Protein AF-A0A9W7AYM2-F1 (afdb_monomer_lite)

Sequence (298 aa):
MVDFLPFQSSIISDLLGSLLEQDPELCPGINCCMVCGAPSKQTCPACNSVHYCSDKCMEADLNNLSDDEEEAQGHTPAVCKLLSSCSSPDKDSCRSELESYPSTLSNLLLSHPSFEPILFSSSSSSSRKAFQVHVVGAEKGSELWTEEGSFGACGWREAYAEALDEVCEVAGIKSFELVFVGLNLEEKGVERLSNKVSACCINSKYEDLKPSNFVKTTPDLLTLFNAGFTCPDYDWAGTLQSVLSNAIGTIPFFATSNSELENLNDVEWLDSNGFCSFDLDGDRAGGDGVGETRTRTS

pLDDT: mean 77.1, std 18.39, range [25.55, 97.5]

Secondary structure (DSSP, 8-state):
--PPPPP---TTHHHHHHHHTT-TT-EETBEE-TTT-PBPSEE-TTTS-SEESSHHHHHHHHH---S-TT---SS-HHHHHHHHHHSS--HHHHHHHHHHHHHHHHHHHHH-GGGHHHHHHHHS-TT--PEEEEEES--BTTTB--TTSS--S--HHHHHHHHHHHHHHHHT---EEEEEEETT---EEEEE-SSSEEEEEEES-STT--TTSS--S--SEEEEES-SSS-TTS-HHHHHHHHHHT-SSPPPEEEE-SSHHHHHHHHHHHHHTTS----GGGGGTT------------

Structure (mmCIF, N/CA/C/O backbone):
data_AF-A0A9W7AYM2-F1
#
_entry.id   AF-A0A9W7AYM2-F1
#
loop_
_atom_site.group_PDB
_atom_site.id
_atom_site.type_symbol
_atom_site.label_atom_id
_atom_site.label_alt_id
_atom_site.label_comp_id
_atom_site.label_asym_id
_atom_site.label_entity_id
_atom_site.label_seq_id
_atom_site.pdbx_PDB_ins_code
_atom_site.Cartn_x
_atom_site.Cartn_y
_atom_site.Cartn_z
_atom_site.occupancy
_atom_site.B_iso_or_equiv
_atom_site.auth_seq_id
_atom_site.auth_comp_id
_atom_site.auth_asym_id
_atom_site.auth_atom_id
_atom_site.pdbx_PDB_model_num
ATOM 1 N N . MET A 1 1 ? 1.195 24.786 -12.324 1.00 26.89 1 MET A N 1
ATOM 2 C CA . MET A 1 1 ? 0.740 24.286 -13.633 1.00 26.89 1 MET A CA 1
ATOM 3 C C . MET A 1 1 ? 1.610 23.087 -13.904 1.00 26.89 1 MET A C 1
ATOM 5 O O . MET A 1 1 ? 2.811 23.271 -14.034 1.00 26.89 1 MET A O 1
ATOM 9 N N . VAL A 1 2 ? 1.044 21.893 -13.762 1.00 25.55 2 VAL A N 1
ATOM 10 C CA . VAL A 1 2 ? 1.710 20.645 -14.135 1.00 25.55 2 VAL A CA 1
ATOM 11 C C . VAL A 1 2 ? 1.292 20.426 -15.578 1.00 25.55 2 VAL A C 1
ATOM 13 O O . VAL A 1 2 ? 0.094 20.334 -15.844 1.00 25.55 2 VAL A O 1
ATOM 16 N N . ASP A 1 3 ? 2.246 20.489 -16.498 1.00 28.91 3 ASP A N 1
ATOM 17 C CA . ASP A 1 3 ? 1.981 20.213 -17.904 1.00 28.91 3 ASP A CA 1
ATOM 18 C C . ASP A 1 3 ? 1.695 18.710 -18.035 1.00 28.91 3 ASP A C 1
ATOM 20 O O . ASP A 1 3 ? 2.461 17.885 -17.531 1.00 28.91 3 ASP A O 1
ATOM 24 N N . PHE A 1 4 ? 0.556 18.358 -18.635 1.00 32.44 4 PHE A N 1
ATOM 25 C CA . PHE A 1 4 ? 0.196 16.967 -18.902 1.00 32.44 4 PHE A CA 1
ATOM 26 C C . PHE A 1 4 ? 1.220 16.366 -19.870 1.00 32.44 4 PHE A C 1
ATOM 28 O O . PHE A 1 4 ? 1.481 16.938 -20.929 1.00 32.44 4 PHE A O 1
ATOM 35 N N . LEU A 1 5 ? 1.818 15.232 -19.499 1.00 34.62 5 LEU A N 1
ATOM 36 C CA . LEU A 1 5 ? 2.691 14.480 -20.395 1.00 34.62 5 LEU A CA 1
ATOM 37 C C . LEU A 1 5 ? 1.830 13.715 -21.420 1.00 34.62 5 LEU A C 1
ATOM 39 O O . LEU A 1 5 ? 0.781 13.189 -21.043 1.00 34.62 5 LEU A O 1
ATOM 43 N N . PRO A 1 6 ? 2.244 13.649 -22.698 1.00 37.25 6 PRO A N 1
ATOM 44 C CA . PRO A 1 6 ? 1.522 12.905 -23.727 1.00 37.25 6 PRO A CA 1
ATOM 45 C C . PRO A 1 6 ? 1.513 11.398 -23.448 1.00 37.25 6 PRO A C 1
ATOM 47 O O . PRO A 1 6 ? 2.417 10.863 -22.800 1.00 37.25 6 PRO A O 1
ATOM 50 N N . PHE A 1 7 ? 0.496 10.710 -23.973 1.00 36.06 7 PHE A N 1
ATOM 51 C CA . PHE A 1 7 ? 0.370 9.257 -23.887 1.00 36.06 7 PHE A CA 1
ATOM 52 C C . PHE A 1 7 ? 1.555 8.597 -24.607 1.00 36.06 7 PHE A C 1
ATOM 54 O O . PHE A 1 7 ? 1.793 8.845 -25.790 1.00 36.06 7 PHE A O 1
ATOM 61 N N . GLN A 1 8 ? 2.321 7.771 -23.892 1.00 43.59 8 GLN A N 1
ATOM 62 C CA . GLN A 1 8 ? 3.473 7.080 -24.465 1.00 43.59 8 GLN A CA 1
ATOM 63 C C . GLN A 1 8 ? 3.081 5.676 -24.917 1.00 43.59 8 GLN A C 1
ATOM 65 O O . GLN A 1 8 ? 2.784 4.811 -24.096 1.00 43.59 8 GLN A O 1
ATOM 70 N N . SER A 1 9 ? 3.151 5.423 -26.223 1.00 42.03 9 SER A N 1
ATOM 71 C CA . SER A 1 9 ? 3.190 4.060 -26.750 1.00 42.03 9 SER A CA 1
ATOM 72 C C . SER A 1 9 ? 4.637 3.703 -27.090 1.00 42.03 9 SER A C 1
ATOM 74 O O . SER A 1 9 ? 5.351 4.449 -27.765 1.00 42.03 9 SER A O 1
ATOM 76 N N . SER A 1 10 ? 5.115 2.557 -26.599 1.00 47.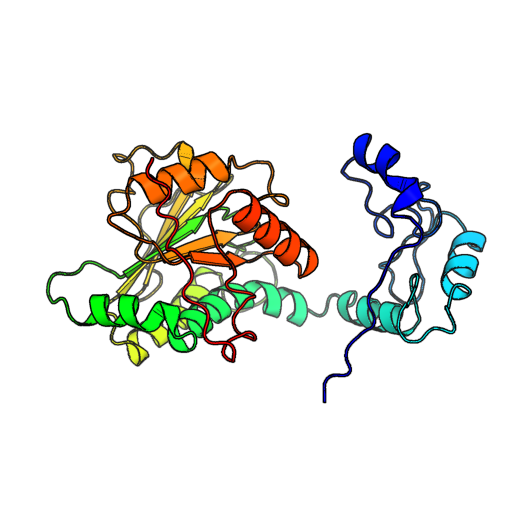16 10 SER A N 1
ATOM 77 C CA . SER A 1 10 ? 6.348 1.993 -27.142 1.00 47.16 10 SER A CA 1
ATOM 78 C C . SER A 1 10 ? 6.030 1.403 -28.518 1.00 47.16 10 SER A C 1
ATOM 80 O O . SER A 1 10 ? 5.016 0.726 -28.688 1.00 47.16 10 SER A O 1
ATOM 82 N N . ILE A 1 11 ? 6.924 1.601 -29.493 1.00 46.69 11 ILE A N 1
ATOM 83 C CA . ILE A 1 11 ? 6.849 1.027 -30.858 1.00 46.69 11 ILE A CA 1
ATOM 84 C C . ILE A 1 11 ? 6.656 -0.506 -30.831 1.00 46.69 11 ILE A C 1
ATOM 86 O O . ILE A 1 11 ? 6.324 -1.134 -31.834 1.00 46.69 11 ILE A O 1
ATOM 90 N N . ILE A 1 12 ? 6.885 -1.133 -29.678 1.00 47.72 12 ILE A N 1
ATOM 91 C CA . ILE A 1 12 ? 7.041 -2.567 -29.527 1.00 47.72 12 ILE A CA 1
ATOM 92 C C . ILE A 1 12 ? 5.792 -3.281 -28.989 1.00 47.72 12 ILE A C 1
ATOM 94 O O . ILE A 1 12 ? 5.840 -4.497 -28.823 1.00 47.72 12 ILE A O 1
ATOM 98 N N . SER A 1 13 ? 4.666 -2.591 -28.767 1.00 49.53 13 SER A N 1
ATOM 99 C CA . SER A 1 13 ? 3.426 -3.249 -28.308 1.00 49.53 13 SER A CA 1
ATOM 100 C C . SER A 1 13 ? 2.980 -4.384 -29.252 1.00 49.53 13 SER A C 1
ATOM 102 O O . SER A 1 13 ? 2.664 -5.480 -28.791 1.00 49.53 13 SER A O 1
ATOM 104 N N . ASP A 1 14 ? 3.109 -4.194 -30.570 1.00 49.03 14 ASP A N 1
ATOM 105 C CA . ASP A 1 14 ? 2.711 -5.205 -31.562 1.00 49.03 14 ASP A CA 1
ATOM 106 C C . ASP A 1 14 ? 3.776 -6.290 -31.819 1.00 49.03 14 ASP A C 1
ATOM 108 O O . ASP A 1 14 ? 3.450 -7.400 -32.243 1.00 49.03 14 ASP A O 1
ATOM 112 N N . LEU A 1 15 ? 5.063 -5.997 -31.584 1.00 50.28 15 LEU A N 1
ATOM 113 C CA . LEU A 1 15 ? 6.164 -6.915 -31.917 1.00 50.28 15 LEU A CA 1
ATOM 114 C C . LEU A 1 15 ? 6.516 -7.877 -30.772 1.00 50.28 15 LEU A C 1
ATOM 116 O O . LEU A 1 15 ? 7.063 -8.954 -31.020 1.00 50.28 15 LEU A O 1
ATOM 120 N N . LEU A 1 16 ? 6.232 -7.491 -29.526 1.00 56.56 16 LEU A N 1
ATOM 121 C CA . LEU A 1 16 ? 6.684 -8.211 -28.336 1.00 56.56 16 LEU A CA 1
ATOM 122 C C . LEU A 1 16 ? 5.660 -9.116 -27.685 1.00 56.56 16 LEU A C 1
ATOM 124 O O . LEU A 1 16 ? 6.084 -9.922 -26.865 1.00 56.56 16 LEU A O 1
ATOM 128 N N . GLY A 1 17 ? 4.376 -9.048 -28.048 1.00 58.69 17 GLY A N 1
ATOM 129 C CA . GLY A 1 17 ? 3.355 -9.907 -27.434 1.00 58.69 17 GLY A CA 1
ATOM 130 C C . GLY A 1 17 ? 3.798 -11.376 -27.377 1.00 58.69 17 GLY A C 1
ATOM 131 O O . GLY A 1 17 ? 3.830 -11.980 -26.314 1.00 58.69 17 GLY A O 1
ATOM 132 N N . SER A 1 18 ? 4.323 -11.899 -28.490 1.00 57.22 18 SER A N 1
ATOM 133 C CA . SER A 1 18 ? 4.815 -13.286 -28.574 1.00 57.22 18 SER A CA 1
ATOM 134 C C . SER A 1 18 ? 6.157 -13.579 -27.875 1.00 57.22 18 SER A C 1
ATOM 136 O O . SER A 1 18 ? 6.477 -14.745 -27.645 1.00 57.22 18 SER A O 1
ATOM 138 N N . LEU A 1 19 ? 6.966 -12.557 -27.580 1.00 55.78 19 LEU A N 1
ATOM 139 C CA . LEU A 1 19 ? 8.275 -12.675 -26.917 1.00 55.78 19 LEU A CA 1
ATOM 140 C C . LEU A 1 19 ? 8.138 -12.532 -25.393 1.00 55.78 19 LEU A C 1
ATOM 142 O O . LEU A 1 19 ? 8.749 -13.309 -24.668 1.00 55.78 19 LEU A O 1
ATOM 146 N N . LEU A 1 20 ? 7.279 -11.620 -24.926 1.00 56.03 20 LEU A N 1
ATOM 147 C CA . LEU A 1 20 ? 6.875 -11.484 -23.520 1.00 56.03 20 LEU A CA 1
ATOM 148 C C . LEU A 1 20 ? 6.146 -12.736 -23.020 1.00 56.03 20 LEU A C 1
ATOM 150 O O . LEU A 1 20 ? 6.352 -13.167 -21.893 1.00 56.03 20 LEU A O 1
ATOM 154 N N . GLU A 1 21 ? 5.345 -13.367 -23.885 1.00 59.69 21 GLU A N 1
ATOM 155 C CA . GLU A 1 21 ? 4.721 -14.666 -23.602 1.00 59.69 21 GLU A CA 1
ATOM 156 C C . GLU A 1 21 ? 5.743 -15.799 -23.388 1.00 59.69 21 GLU A C 1
ATOM 158 O O . GLU A 1 21 ? 5.440 -16.778 -22.707 1.00 59.69 21 GLU A O 1
ATOM 163 N N . GLN A 1 22 ? 6.939 -15.702 -23.982 1.00 64.81 22 GLN A N 1
ATOM 164 C CA . GLN A 1 22 ? 7.985 -16.730 -23.880 1.00 64.81 22 GLN A CA 1
ATOM 165 C C . GLN A 1 22 ? 8.965 -16.476 -22.734 1.00 64.81 22 GLN A C 1
ATOM 167 O O . GLN A 1 22 ? 9.513 -17.437 -22.195 1.00 64.81 22 GLN A O 1
ATOM 172 N N . ASP A 1 23 ? 9.188 -15.213 -22.378 1.00 64.75 23 ASP A N 1
ATOM 173 C CA . ASP A 1 23 ? 10.071 -14.807 -21.290 1.00 64.75 23 ASP A CA 1
ATOM 174 C C . ASP A 1 23 ? 9.499 -13.554 -20.592 1.00 64.75 23 ASP A C 1
ATOM 176 O O . ASP A 1 23 ? 9.743 -12.424 -21.033 1.00 64.75 23 ASP A O 1
ATOM 180 N N . PRO A 1 24 ? 8.707 -13.754 -19.520 1.00 56.62 24 PRO A N 1
ATOM 181 C CA . PRO A 1 24 ? 8.032 -12.678 -18.796 1.00 56.62 24 PRO A CA 1
ATOM 182 C C . PRO A 1 24 ? 8.980 -11.676 -18.124 1.00 56.62 24 PRO A C 1
ATOM 184 O O . PRO A 1 24 ? 8.538 -10.594 -17.749 1.00 56.62 24 PRO A O 1
ATOM 187 N N . GLU A 1 25 ? 10.266 -12.010 -17.961 1.00 53.72 25 GLU A N 1
ATOM 188 C CA . GLU A 1 25 ? 11.262 -11.109 -17.364 1.00 53.72 25 GLU A CA 1
ATOM 189 C C . GLU A 1 25 ? 11.825 -10.086 -18.375 1.00 53.72 25 GLU A C 1
ATOM 191 O O . GLU A 1 25 ? 12.549 -9.159 -17.995 1.00 53.72 25 GLU A O 1
ATOM 196 N N . LEU A 1 26 ? 11.510 -10.216 -19.672 1.00 55.28 26 LEU A N 1
ATOM 197 C CA . LEU A 1 26 ? 11.979 -9.291 -20.706 1.00 55.28 26 LEU A CA 1
ATOM 198 C C . LEU A 1 26 ? 11.131 -8.019 -20.746 1.00 55.28 26 LEU A C 1
ATOM 200 O O . LEU A 1 26 ? 10.170 -7.934 -21.494 1.00 55.28 26 LEU A O 1
ATOM 204 N N . CYS A 1 27 ? 11.536 -6.960 -20.056 1.00 58.62 27 CYS A N 1
ATOM 205 C CA . CYS A 1 27 ? 10.882 -5.658 -20.207 1.00 58.62 27 CYS A CA 1
ATOM 206 C C . CYS A 1 27 ? 11.581 -4.808 -21.287 1.00 58.62 27 CYS A C 1
ATOM 208 O O . CYS A 1 27 ? 12.791 -4.583 -21.229 1.00 58.62 27 CYS A O 1
ATOM 210 N N . PRO A 1 28 ? 10.873 -4.284 -22.298 1.00 59.56 28 PRO A N 1
ATOM 211 C CA . PRO A 1 28 ? 11.460 -3.353 -23.261 1.00 59.56 28 PRO A CA 1
ATOM 212 C C . PRO A 1 28 ? 12.080 -2.150 -22.578 1.00 59.56 28 PRO A C 1
ATOM 214 O O . PRO A 1 28 ? 11.466 -1.535 -21.714 1.00 59.56 28 PRO A O 1
ATOM 217 N N . GLY A 1 29 ? 13.313 -1.826 -22.959 1.00 62.53 29 GLY A N 1
ATOM 218 C CA . GLY A 1 29 ? 14.049 -0.726 -22.347 1.00 62.53 29 GLY A CA 1
ATOM 219 C C . GLY A 1 29 ? 14.743 -1.083 -21.032 1.00 62.53 29 GLY A C 1
ATOM 220 O O . GLY A 1 29 ? 15.667 -0.359 -20.674 1.00 62.53 29 GLY A O 1
ATOM 221 N N . ILE A 1 30 ? 14.418 -2.212 -20.384 1.00 64.81 30 ILE A N 1
ATOM 222 C CA . ILE A 1 30 ? 15.070 -2.709 -19.160 1.00 64.81 30 ILE A CA 1
ATOM 223 C C . ILE A 1 30 ? 15.691 -4.082 -19.460 1.00 64.81 30 ILE A C 1
ATOM 225 O O . ILE A 1 30 ? 14.999 -5.057 -19.714 1.00 64.81 30 ILE A O 1
ATOM 229 N N . ASN A 1 31 ? 17.025 -4.175 -19.484 1.00 74.25 31 ASN A N 1
ATOM 230 C CA . ASN A 1 31 ? 17.801 -5.364 -19.901 1.00 74.25 31 ASN A CA 1
ATOM 231 C C . ASN A 1 31 ? 17.686 -5.775 -21.387 1.00 74.25 31 ASN A C 1
ATOM 233 O O . ASN A 1 31 ? 18.592 -6.441 -21.904 1.00 74.25 31 ASN A O 1
ATOM 237 N N . CYS A 1 32 ? 16.674 -5.300 -22.115 1.00 85.75 32 CYS A N 1
ATOM 238 C CA . CYS A 1 32 ? 16.480 -5.536 -23.548 1.00 85.75 32 CYS A CA 1
ATOM 239 C C . CYS A 1 32 ? 16.430 -4.243 -24.359 1.00 85.75 32 CYS A C 1
ATOM 241 O O . CYS A 1 32 ? 16.139 -3.165 -23.846 1.00 85.75 32 CYS A O 1
ATOM 243 N N . CYS A 1 33 ? 16.745 -4.339 -25.651 1.00 89.69 33 CYS A N 1
ATOM 244 C CA . CYS A 1 33 ? 16.804 -3.173 -26.521 1.00 89.69 33 CYS A CA 1
ATOM 245 C C . CYS A 1 33 ? 15.433 -2.497 -26.669 1.00 89.69 33 CYS A C 1
ATOM 247 O O . CYS A 1 33 ? 14.508 -3.118 -27.186 1.00 89.69 33 CYS A O 1
ATOM 249 N N . MET A 1 34 ? 15.356 -1.201 -26.350 1.00 85.88 34 MET A N 1
ATOM 250 C CA . MET A 1 34 ? 14.143 -0.370 -26.464 1.00 85.88 34 MET A CA 1
ATOM 251 C C . MET A 1 34 ? 13.561 -0.263 -27.887 1.00 85.88 34 MET A C 1
ATOM 253 O O . MET A 1 34 ? 12.420 0.136 -28.067 1.00 85.88 34 MET A O 1
ATOM 257 N N . VAL A 1 35 ? 14.328 -0.625 -28.919 1.00 89.19 35 VAL A N 1
ATOM 258 C CA . VAL A 1 35 ? 13.885 -0.516 -30.322 1.00 89.19 35 VAL A CA 1
ATOM 259 C C . VAL A 1 35 ? 13.493 -1.858 -30.924 1.00 89.19 35 VAL A C 1
ATOM 261 O O . VAL A 1 35 ? 12.588 -1.923 -31.748 1.00 89.19 35 VAL A O 1
ATOM 264 N N . CYS A 1 36 ? 14.185 -2.940 -30.563 1.00 87.19 36 CYS A N 1
ATOM 265 C CA . CYS A 1 36 ? 14.027 -4.227 -31.249 1.00 87.19 36 CYS A CA 1
ATOM 266 C C . CYS A 1 36 ? 13.863 -5.434 -30.320 1.00 87.19 36 CYS A C 1
ATOM 268 O O . CYS A 1 36 ? 13.794 -6.556 -30.813 1.00 87.19 36 CYS A O 1
ATOM 270 N N . GLY A 1 37 ? 13.874 -5.238 -28.998 1.00 84.56 37 GLY A N 1
ATOM 271 C CA . GLY A 1 37 ? 13.746 -6.310 -28.006 1.00 84.56 37 GLY A CA 1
ATOM 272 C C . GLY A 1 37 ? 14.953 -7.251 -27.886 1.00 84.56 37 GLY A C 1
ATOM 273 O O . GLY A 1 37 ? 14.972 -8.100 -27.005 1.00 84.56 37 GLY A O 1
ATOM 274 N N . ALA A 1 38 ? 15.988 -7.117 -28.725 1.00 88.25 38 ALA A N 1
ATOM 275 C CA . ALA A 1 38 ? 17.176 -7.972 -28.652 1.00 88.25 38 ALA A CA 1
ATOM 276 C C . ALA A 1 38 ? 17.987 -7.745 -27.354 1.00 88.25 38 ALA A C 1
ATOM 278 O O . ALA A 1 38 ? 17.948 -6.636 -26.807 1.00 88.25 38 ALA A O 1
ATOM 279 N N . PRO A 1 39 ? 18.802 -8.727 -26.907 1.00 89.19 39 PRO A N 1
ATOM 280 C CA . PRO A 1 39 ? 19.650 -8.580 -25.725 1.00 89.19 39 PRO A CA 1
ATOM 281 C C . PRO A 1 39 ? 20.516 -7.320 -25.780 1.00 89.19 39 PRO A C 1
ATOM 283 O O . PRO A 1 39 ? 21.184 -7.042 -26.787 1.00 89.19 39 PRO A O 1
ATOM 286 N N . SER A 1 40 ? 20.492 -6.548 -24.696 1.00 91.88 40 SER A N 1
ATOM 287 C CA . SER A 1 40 ? 21.215 -5.283 -24.633 1.00 91.88 40 SER A CA 1
ATOM 288 C C . SER A 1 40 ? 22.728 -5.477 -24.502 1.00 91.88 40 SER A C 1
ATOM 290 O O . SER A 1 40 ? 23.219 -6.479 -23.987 1.00 91.88 40 SER A O 1
ATOM 292 N N . LYS A 1 41 ? 23.487 -4.513 -25.026 1.00 95.50 41 LYS A N 1
ATOM 293 C CA . LYS A 1 41 ? 24.957 -4.451 -24.937 1.00 95.50 41 LYS A CA 1
ATOM 294 C C . LYS A 1 41 ? 25.450 -3.144 -24.330 1.00 95.50 41 LYS A C 1
ATOM 296 O O . LYS A 1 41 ? 26.615 -3.053 -23.957 1.00 95.50 41 LYS A O 1
ATOM 301 N N . GLN A 1 42 ? 24.582 -2.139 -24.278 1.00 95.19 42 GLN A N 1
ATOM 302 C CA . GLN A 1 42 ? 24.886 -0.808 -23.782 1.00 95.19 42 GLN A CA 1
ATOM 303 C C . GLN A 1 42 ? 23.627 -0.138 -23.242 1.00 95.19 42 GLN A C 1
ATOM 305 O O . GLN A 1 42 ? 22.508 -0.542 -23.565 1.00 95.19 42 GLN A O 1
ATOM 310 N N . THR A 1 43 ? 23.828 0.905 -22.451 1.00 94.38 43 THR A N 1
ATOM 311 C CA . THR A 1 43 ? 22.777 1.759 -21.902 1.00 94.38 43 THR A CA 1
ATOM 312 C C . THR A 1 43 ? 22.881 3.164 -22.486 1.00 94.38 43 THR A C 1
ATOM 314 O O . THR A 1 43 ? 23.919 3.552 -23.031 1.00 94.38 43 THR A O 1
ATOM 317 N N . CYS A 1 44 ? 21.801 3.941 -22.397 1.00 92.81 44 CYS A N 1
ATOM 318 C CA . CYS A 1 44 ? 21.848 5.359 -22.721 1.00 92.81 44 CYS A CA 1
ATOM 319 C C . CYS A 1 44 ? 22.882 6.051 -21.816 1.00 92.81 44 CYS A C 1
ATOM 321 O O . CYS A 1 44 ? 22.734 5.986 -20.596 1.00 92.81 44 CYS A O 1
ATOM 323 N N . PRO A 1 45 ? 23.868 6.785 -22.359 1.00 92.25 45 PRO A N 1
ATOM 324 C CA . PRO A 1 45 ? 24.904 7.420 -21.543 1.00 92.25 45 PRO A CA 1
ATOM 325 C C . PRO A 1 45 ? 24.393 8.579 -20.672 1.00 92.25 45 PRO A C 1
ATOM 327 O O . PRO A 1 45 ? 25.113 9.031 -19.786 1.00 92.25 45 PRO A O 1
ATOM 330 N N . ALA A 1 46 ? 23.187 9.093 -20.936 1.00 89.56 46 ALA A N 1
ATOM 331 C CA . ALA A 1 46 ? 22.619 10.226 -20.210 1.00 89.56 46 ALA A CA 1
ATOM 332 C C . ALA A 1 46 ? 21.813 9.799 -18.971 1.00 89.56 46 ALA A C 1
ATOM 334 O O . ALA A 1 46 ? 22.024 10.359 -17.900 1.00 89.56 46 ALA A O 1
ATOM 335 N N . CYS A 1 47 ? 20.922 8.809 -19.097 1.00 87.75 47 CYS A N 1
ATOM 336 C CA . CYS A 1 47 ? 20.106 8.323 -17.977 1.00 87.75 47 CYS A CA 1
ATOM 337 C C . CYS A 1 47 ? 20.599 7.004 -17.375 1.00 87.75 47 CYS A C 1
ATOM 339 O O . CYS A 1 47 ? 20.197 6.657 -16.279 1.00 87.75 47 CYS A O 1
ATOM 341 N N . ASN A 1 48 ? 21.433 6.233 -18.082 1.00 88.38 48 ASN A N 1
ATOM 342 C CA . ASN A 1 48 ? 21.839 4.868 -17.719 1.00 88.38 48 ASN A CA 1
ATOM 343 C C . ASN A 1 48 ? 20.689 3.864 -17.487 1.00 88.38 48 ASN A C 1
ATOM 345 O O . ASN A 1 48 ? 20.969 2.717 -17.156 1.00 88.38 48 ASN A O 1
ATOM 349 N N . SER A 1 49 ? 19.431 4.258 -17.703 1.00 85.06 49 SER A N 1
ATOM 350 C CA . SER A 1 49 ? 18.245 3.433 -17.442 1.00 85.06 49 SER A CA 1
ATOM 351 C C . SER A 1 49 ? 17.720 2.700 -18.673 1.00 85.06 49 SER A C 1
ATOM 353 O O . SER A 1 49 ? 17.108 1.653 -18.529 1.00 85.06 49 SER A O 1
ATOM 355 N N . VAL A 1 50 ? 17.939 3.233 -19.882 1.00 89.81 50 VAL A N 1
ATOM 356 C CA . VAL A 1 50 ? 17.406 2.637 -21.121 1.00 89.81 50 VAL A CA 1
ATOM 357 C C . VAL A 1 50 ? 18.469 1.822 -21.840 1.00 89.81 50 VAL A C 1
ATOM 359 O O . VAL A 1 50 ? 19.581 2.300 -22.067 1.00 89.81 50 VAL A O 1
ATOM 362 N N . HIS A 1 51 ? 18.115 0.600 -22.222 1.00 92.81 51 HIS A N 1
ATOM 363 C CA . HIS A 1 51 ? 19.022 -0.390 -22.789 1.00 92.81 51 HIS A CA 1
ATOM 364 C C . HIS A 1 51 ? 18.925 -0.506 -24.321 1.00 92.81 51 HIS A C 1
ATOM 366 O O . HIS A 1 51 ? 17.846 -0.452 -24.912 1.00 92.81 51 HIS A O 1
ATOM 372 N N . TYR A 1 52 ? 20.066 -0.745 -24.983 1.00 94.50 52 TYR A N 1
ATOM 373 C CA . TYR A 1 52 ? 20.167 -0.915 -26.438 1.00 94.50 52 TYR A CA 1
ATOM 374 C C . TYR A 1 52 ? 21.101 -2.064 -26.823 1.00 94.50 52 TYR A C 1
ATOM 376 O O . TYR A 1 52 ? 22.110 -2.322 -26.166 1.00 94.50 52 TYR A O 1
ATOM 384 N N . CYS A 1 53 ? 20.810 -2.744 -27.936 1.00 95.94 53 CYS A N 1
ATOM 385 C CA . CYS A 1 53 ? 21.688 -3.789 -28.476 1.00 95.94 53 CYS A CA 1
ATOM 386 C C . CYS A 1 53 ? 22.801 -3.241 -29.392 1.00 95.94 53 CYS A C 1
ATOM 388 O O . CYS A 1 53 ? 23.719 -3.983 -29.750 1.00 95.94 53 CYS A O 1
ATOM 390 N N . SER A 1 54 ? 22.696 -1.980 -29.835 1.00 96.56 54 SER A N 1
ATOM 391 C CA . SER A 1 54 ? 23.645 -1.317 -30.744 1.00 96.56 54 SER A CA 1
ATOM 392 C C . SER A 1 54 ? 23.446 0.203 -30.784 1.00 96.56 54 SER A C 1
ATOM 394 O O . SER A 1 54 ? 22.335 0.675 -30.534 1.00 96.56 54 SER A O 1
ATOM 396 N N . ASP A 1 55 ? 24.477 0.941 -31.210 1.00 96.69 55 ASP A N 1
ATOM 397 C CA . ASP A 1 55 ? 24.403 2.394 -31.448 1.00 96.69 55 ASP A CA 1
ATOM 398 C C . ASP A 1 55 ? 23.310 2.757 -32.447 1.00 96.69 55 ASP A C 1
ATOM 400 O O . ASP A 1 55 ? 22.556 3.694 -32.228 1.00 96.69 55 ASP A O 1
ATOM 404 N N . LYS A 1 56 ? 23.138 1.940 -33.491 1.00 96.62 56 LYS A N 1
ATOM 405 C CA . LYS A 1 56 ? 22.088 2.137 -34.495 1.00 96.62 56 LYS A CA 1
ATOM 406 C C . LYS A 1 56 ? 20.684 2.138 -33.883 1.00 96.62 56 LYS A C 1
ATOM 408 O O . LYS A 1 56 ? 19.834 2.900 -34.322 1.00 96.62 56 LYS A O 1
ATOM 413 N N . CYS A 1 57 ? 20.421 1.263 -32.911 1.00 94.56 57 CYS A N 1
ATOM 414 C CA . CYS A 1 57 ? 19.126 1.238 -32.228 1.00 94.56 57 CYS A CA 1
ATOM 415 C C . CYS A 1 57 ? 18.970 2.450 -31.307 1.00 94.56 57 CYS A C 1
ATOM 417 O O . CYS A 1 57 ? 17.906 3.043 -31.274 1.00 94.56 57 CYS A O 1
ATOM 419 N N . MET A 1 58 ? 20.034 2.865 -30.621 1.00 94.25 58 MET A N 1
ATOM 420 C CA . MET A 1 58 ? 20.000 4.075 -29.797 1.00 94.25 58 MET A CA 1
ATOM 421 C C . MET A 1 58 ? 19.756 5.339 -30.634 1.00 94.25 58 MET A C 1
ATOM 423 O O . MET A 1 58 ? 18.929 6.167 -30.275 1.00 94.25 58 MET A O 1
ATOM 427 N N . GLU A 1 59 ? 20.420 5.469 -31.783 1.00 92.62 59 GLU A N 1
ATOM 428 C CA . GLU A 1 59 ? 20.185 6.562 -32.732 1.00 92.62 59 GLU A CA 1
ATOM 429 C C . GLU A 1 59 ? 18.776 6.515 -33.328 1.00 92.62 59 GLU A C 1
ATOM 431 O O . GLU A 1 59 ? 18.172 7.562 -33.536 1.00 92.62 59 GLU A O 1
ATOM 436 N N . ALA A 1 60 ? 18.242 5.324 -33.617 1.00 91.12 60 ALA A N 1
ATOM 437 C CA . ALA A 1 60 ? 16.881 5.182 -34.125 1.00 91.12 60 ALA A CA 1
ATOM 438 C C . ALA A 1 60 ? 15.841 5.663 -33.104 1.00 91.12 60 ALA A C 1
ATOM 440 O O . ALA A 1 60 ? 14.935 6.391 -33.485 1.00 91.12 60 ALA A O 1
ATOM 441 N N . ASP A 1 61 ? 16.011 5.316 -31.827 1.00 89.38 61 ASP A N 1
ATOM 442 C CA . ASP A 1 61 ? 15.142 5.771 -30.735 1.00 89.38 61 ASP A CA 1
ATOM 443 C C . ASP A 1 61 ? 15.190 7.300 -30.577 1.00 89.38 61 ASP A C 1
ATOM 445 O O . ASP A 1 61 ? 14.164 7.970 -30.582 1.00 89.38 61 ASP A O 1
ATOM 449 N N . LEU A 1 62 ? 16.399 7.878 -30.565 1.00 85.50 62 LEU A N 1
ATOM 450 C CA . LEU A 1 62 ? 16.595 9.329 -30.452 1.00 85.50 62 LEU A CA 1
ATOM 451 C C . LEU A 1 62 ? 16.020 10.124 -31.633 1.00 85.50 62 LEU A C 1
ATOM 453 O O . LEU A 1 62 ? 15.677 11.293 -31.467 1.00 85.50 62 LEU A O 1
ATOM 457 N N . ASN A 1 63 ? 15.956 9.517 -32.819 1.00 85.94 63 ASN A N 1
ATOM 458 C CA . ASN A 1 63 ? 15.416 10.149 -34.020 1.00 85.94 63 ASN A CA 1
ATOM 459 C C . ASN A 1 63 ? 13.920 9.875 -34.224 1.00 85.94 63 ASN A C 1
ATOM 461 O O . ASN A 1 63 ? 13.325 10.498 -35.101 1.00 85.94 63 ASN A O 1
ATOM 465 N N . ASN A 1 64 ? 13.304 8.980 -33.446 1.00 80.56 64 ASN A N 1
ATOM 466 C CA . ASN A 1 64 ? 11.879 8.667 -33.553 1.00 80.56 64 ASN A CA 1
ATOM 467 C C . ASN A 1 64 ? 11.008 9.644 -32.746 1.00 80.56 64 ASN A C 1
ATOM 469 O O . ASN A 1 64 ? 10.071 9.248 -32.059 1.00 80.56 64 ASN A O 1
ATOM 473 N N . LEU A 1 65 ? 11.339 10.932 -32.827 1.00 72.75 65 LEU A N 1
ATOM 474 C CA . LEU A 1 65 ? 10.505 11.999 -32.297 1.00 72.75 65 LEU A CA 1
ATOM 475 C C . LEU A 1 65 ? 9.378 12.221 -33.306 1.00 72.75 65 LEU A C 1
ATOM 477 O O . LEU A 1 65 ? 9.608 12.753 -34.391 1.00 72.75 65 LEU A O 1
ATOM 481 N N . SER A 1 66 ? 8.180 11.752 -32.981 1.00 70.88 66 SER A N 1
ATOM 482 C CA . SER A 1 66 ? 6.966 12.177 -33.671 1.00 70.88 66 SER A CA 1
ATOM 483 C C . SER A 1 66 ? 6.822 13.696 -33.525 1.00 70.88 66 SER A C 1
ATOM 485 O O . SER A 1 66 ? 7.004 14.249 -32.442 1.00 70.88 66 SER A O 1
ATOM 487 N N . ASP A 1 67 ? 6.494 14.374 -34.626 1.00 66.19 67 ASP A N 1
ATOM 488 C CA . ASP A 1 67 ? 6.111 15.795 -34.600 1.00 66.19 67 ASP A CA 1
ATOM 489 C C . ASP A 1 67 ? 4.723 16.000 -33.957 1.00 66.19 67 ASP A C 1
ATOM 491 O O . ASP A 1 67 ? 4.306 17.134 -33.725 1.00 66.19 67 ASP A O 1
ATOM 495 N N . ASP A 1 68 ? 3.998 14.908 -33.690 1.00 72.62 68 ASP A N 1
ATOM 496 C CA . ASP A 1 68 ? 2.718 14.928 -32.994 1.00 72.62 68 ASP A CA 1
ATOM 497 C C . ASP A 1 68 ? 2.955 15.071 -31.487 1.00 72.62 68 ASP A C 1
ATOM 499 O O . ASP A 1 68 ? 3.357 14.125 -30.806 1.00 72.62 68 ASP A O 1
ATOM 503 N N . GLU A 1 69 ? 2.708 16.277 -30.966 1.00 59.91 69 GLU A N 1
ATOM 504 C CA . GLU A 1 69 ? 2.870 16.610 -29.543 1.00 59.91 69 GLU A CA 1
ATOM 505 C C . GLU A 1 69 ? 2.002 15.729 -28.622 1.00 59.91 69 GLU A C 1
ATOM 507 O O . GLU A 1 69 ? 2.290 15.631 -27.430 1.00 59.91 69 GLU A O 1
ATOM 512 N N . GLU A 1 70 ? 0.973 15.067 -29.163 1.00 61.09 70 GLU A N 1
ATOM 513 C CA . GLU A 1 70 ? 0.055 14.194 -28.422 1.00 61.09 70 GLU A CA 1
ATOM 514 C C . GLU A 1 70 ? 0.541 12.736 -28.287 1.00 61.09 70 GLU A C 1
ATOM 516 O O . GLU A 1 70 ? 0.091 12.037 -27.378 1.00 61.09 70 GLU A O 1
ATOM 521 N N . GLU A 1 71 ? 1.494 12.276 -29.108 1.00 61.81 71 GLU A N 1
ATOM 522 C CA . GLU A 1 71 ? 1.953 10.877 -29.126 1.00 61.81 71 GLU A CA 1
ATOM 523 C C . GLU A 1 71 ? 3.481 10.784 -29.087 1.00 61.81 71 GLU A C 1
ATOM 525 O O . GLU A 1 71 ? 4.126 10.479 -30.088 1.00 61.81 71 GLU A O 1
ATOM 530 N N . ALA A 1 72 ? 4.101 11.020 -27.930 1.00 59.78 72 ALA A N 1
ATOM 531 C CA . ALA A 1 72 ? 5.546 10.843 -27.791 1.00 59.78 72 ALA A CA 1
ATOM 532 C C . ALA A 1 72 ? 5.929 9.352 -27.853 1.00 59.78 72 ALA A C 1
ATOM 534 O O . ALA A 1 72 ? 5.615 8.586 -26.940 1.00 59.78 72 ALA A O 1
ATOM 535 N N . GLN A 1 73 ? 6.667 8.952 -28.891 1.00 71.75 73 GLN A N 1
ATOM 536 C CA . GLN A 1 73 ? 7.215 7.600 -29.019 1.00 71.75 73 GLN A CA 1
ATOM 537 C C . GLN A 1 73 ? 8.688 7.554 -28.588 1.00 71.75 73 GLN A C 1
ATOM 539 O O . GLN A 1 73 ? 9.489 8.408 -28.962 1.00 71.75 73 GLN A O 1
ATOM 544 N N . GLY A 1 74 ? 9.058 6.520 -27.830 1.00 78.94 74 GLY A N 1
ATOM 545 C CA . GLY A 1 74 ? 10.456 6.221 -27.500 1.00 78.94 74 GLY A CA 1
ATOM 546 C C . GLY A 1 74 ? 11.069 7.033 -26.350 1.00 78.94 74 GLY A C 1
ATOM 547 O O . GLY A 1 74 ? 10.394 7.730 -25.587 1.00 78.94 74 GLY A O 1
ATOM 548 N N . HIS A 1 75 ? 12.389 6.906 -26.202 1.00 82.44 75 HIS A N 1
ATOM 549 C CA . HIS A 1 75 ? 13.181 7.542 -25.145 1.00 82.44 75 HIS A CA 1
ATOM 550 C C . HIS A 1 75 ? 13.547 8.994 -25.507 1.00 82.44 75 HIS A C 1
ATOM 552 O O . HIS A 1 75 ? 14.692 9.331 -25.828 1.00 82.44 75 HIS A O 1
ATOM 558 N N . THR A 1 76 ? 12.550 9.879 -25.456 1.00 84.69 76 THR A N 1
ATOM 559 C CA . THR A 1 76 ? 12.716 11.304 -25.786 1.00 84.69 76 THR A CA 1
ATOM 560 C C . THR A 1 76 ? 13.662 12.026 -24.809 1.00 84.69 76 THR A C 1
ATOM 562 O O . THR A 1 76 ? 13.858 11.567 -23.682 1.00 84.69 76 THR A O 1
ATOM 565 N N . PRO A 1 77 ? 14.222 13.205 -25.156 1.00 82.31 77 PRO A N 1
ATOM 566 C CA . PRO A 1 77 ? 15.048 13.985 -24.229 1.00 82.31 77 PRO A CA 1
ATOM 567 C C . PRO A 1 77 ? 14.358 14.339 -22.900 1.00 82.31 77 PRO A C 1
ATOM 569 O O . PRO A 1 77 ? 15.030 14.426 -21.873 1.00 82.31 77 PRO A O 1
ATOM 572 N N . ALA A 1 78 ? 13.032 14.531 -22.900 1.00 77.12 78 ALA A N 1
ATOM 573 C CA . ALA A 1 78 ? 12.260 14.801 -21.686 1.00 77.12 78 ALA A CA 1
ATOM 574 C C . ALA A 1 78 ? 12.206 13.566 -20.773 1.00 77.12 78 ALA A C 1
ATOM 576 O O . ALA A 1 78 ? 12.539 13.669 -19.592 1.00 77.12 78 ALA A O 1
ATOM 577 N N . VAL A 1 79 ? 11.891 12.394 -21.338 1.00 77.75 79 VAL A N 1
ATOM 578 C CA . VAL A 1 79 ? 11.917 11.106 -20.623 1.00 77.75 79 VAL A CA 1
ATOM 579 C C . VAL A 1 79 ? 13.327 10.789 -20.143 1.00 77.75 79 VAL A C 1
ATOM 581 O O . VAL A 1 79 ? 13.522 10.447 -18.985 1.00 77.75 79 VAL A O 1
ATOM 584 N N . CYS A 1 80 ? 14.334 10.983 -20.994 1.00 82.38 80 CYS A N 1
ATOM 585 C CA . CYS A 1 80 ? 15.732 10.787 -20.640 1.00 82.38 80 CYS A CA 1
ATOM 586 C C . CYS A 1 80 ? 16.141 11.636 -19.440 1.00 82.38 80 CYS A C 1
ATOM 588 O O . CYS A 1 80 ? 16.805 11.143 -18.531 1.00 82.38 80 CYS A O 1
ATOM 590 N N . LYS A 1 81 ? 15.705 12.899 -19.398 1.00 78.94 81 LYS A N 1
ATOM 591 C CA . LYS A 1 81 ? 15.962 13.787 -18.268 1.00 78.94 81 LYS A CA 1
ATOM 592 C C . LYS A 1 81 ? 15.253 13.312 -16.995 1.00 78.94 81 LYS A C 1
ATOM 594 O O . LYS A 1 81 ? 15.900 13.291 -15.952 1.00 78.94 81 LYS A O 1
ATOM 599 N N . LEU A 1 82 ? 13.987 12.899 -17.082 1.00 73.75 82 LEU A N 1
ATOM 600 C CA . LEU A 1 82 ? 13.233 12.337 -15.951 1.00 73.75 82 LEU A CA 1
ATOM 601 C C . LEU A 1 82 ? 13.906 11.072 -15.403 1.00 73.75 82 LEU A C 1
ATOM 603 O O . LEU A 1 82 ? 14.224 11.002 -14.218 1.00 73.75 82 LEU A O 1
ATOM 607 N N . LEU A 1 83 ? 14.235 10.124 -16.279 1.00 76.12 83 LEU A N 1
ATOM 608 C CA . LEU A 1 83 ? 14.961 8.910 -15.912 1.00 76.12 83 LEU A CA 1
ATOM 609 C C . LEU A 1 83 ? 16.336 9.237 -15.326 1.00 76.12 83 LEU A C 1
ATOM 611 O O . LEU A 1 83 ? 16.727 8.645 -14.327 1.00 76.12 83 LEU A O 1
ATOM 615 N N . SER A 1 84 ? 17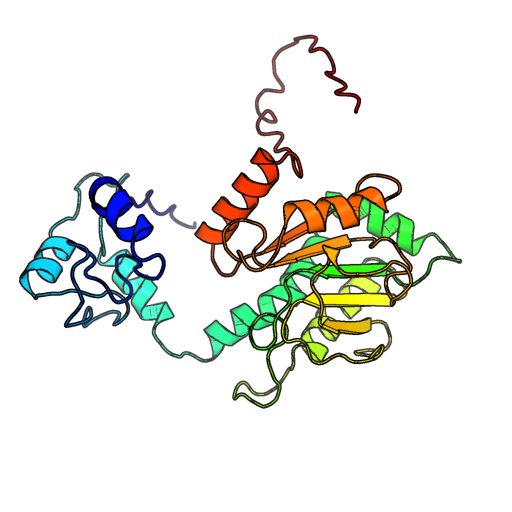.046 10.229 -15.877 1.00 79.44 84 SER A N 1
ATOM 616 C CA . SER A 1 84 ? 18.339 10.655 -15.335 1.00 79.44 84 SER A CA 1
ATOM 617 C C . SER A 1 84 ? 18.224 11.190 -13.902 1.00 79.44 84 SER A C 1
ATOM 619 O O . SER A 1 84 ? 19.092 10.896 -13.084 1.00 79.44 84 SER A O 1
ATOM 621 N N . SER A 1 85 ? 17.133 11.895 -13.569 1.00 69.31 85 SER A N 1
ATOM 622 C CA . SER A 1 85 ? 16.859 12.347 -12.198 1.00 69.31 85 SER A CA 1
ATOM 623 C C . SER A 1 85 ? 16.409 11.234 -11.252 1.00 69.31 85 SER A C 1
ATOM 625 O O . SER A 1 85 ? 16.629 11.362 -10.057 1.00 69.31 85 SER A O 1
ATOM 627 N N . CYS A 1 86 ? 15.825 10.148 -11.763 1.00 63.06 86 CYS A N 1
ATOM 628 C CA . CYS A 1 86 ? 15.500 8.957 -10.968 1.00 63.06 86 CYS A CA 1
ATOM 629 C C . CYS A 1 86 ? 16.713 8.028 -10.785 1.00 63.06 86 CYS A C 1
ATOM 631 O O . CYS A 1 86 ? 16.768 7.239 -9.850 1.00 63.06 86 CYS A O 1
ATOM 633 N N . SER A 1 87 ? 17.684 8.096 -11.701 1.00 60.19 87 SER A N 1
ATOM 634 C CA . SER A 1 87 ? 18.870 7.232 -11.721 1.00 60.19 87 SER A CA 1
ATOM 635 C C . SER A 1 87 ? 20.037 7.739 -10.872 1.00 60.19 87 SER A C 1
ATOM 637 O O . SER A 1 87 ? 21.019 7.010 -10.692 1.00 60.19 87 SER A O 1
ATOM 639 N N . SER A 1 88 ? 19.967 8.964 -10.330 1.00 53.81 88 SER A N 1
ATOM 640 C CA . SER A 1 88 ? 20.860 9.311 -9.231 1.00 53.81 88 SER A CA 1
ATOM 641 C C . SER A 1 88 ? 20.445 8.452 -8.033 1.00 53.81 88 SER A C 1
ATOM 643 O O . SER A 1 88 ? 19.273 8.442 -7.667 1.00 53.81 88 SER A O 1
ATOM 645 N N . PRO A 1 89 ? 21.370 7.729 -7.376 1.00 52.28 89 PRO A N 1
ATOM 646 C CA . PRO A 1 89 ? 21.107 7.109 -6.081 1.00 52.28 89 PRO A CA 1
ATOM 647 C C . PRO A 1 89 ? 21.025 8.202 -5.001 1.00 52.28 89 PRO A C 1
ATOM 649 O O . PRO A 1 89 ? 21.691 8.132 -3.963 1.00 52.28 89 PRO A O 1
ATOM 652 N N . ASP A 1 90 ? 20.272 9.267 -5.277 1.00 49.72 90 ASP A N 1
ATOM 653 C CA . ASP A 1 90 ? 19.942 10.277 -4.305 1.00 49.72 90 ASP A CA 1
ATOM 654 C C . ASP A 1 90 ? 19.059 9.591 -3.279 1.00 49.72 90 ASP A C 1
ATOM 656 O O . ASP A 1 90 ? 17.945 9.136 -3.535 1.00 49.72 90 ASP A O 1
ATOM 660 N N . LYS A 1 91 ? 19.640 9.475 -2.091 1.00 51.72 91 LYS A N 1
ATOM 661 C CA . LYS A 1 91 ? 19.120 8.743 -0.940 1.00 51.72 91 LYS A CA 1
ATOM 662 C C . LYS A 1 91 ? 17.721 9.192 -0.510 1.00 51.72 91 LYS A C 1
ATOM 664 O O . LYS A 1 91 ? 17.077 8.490 0.262 1.00 51.72 91 LYS A O 1
ATOM 669 N N . ASP A 1 92 ? 17.271 10.334 -1.016 1.00 49.38 92 ASP A N 1
ATOM 670 C CA . ASP A 1 92 ? 15.966 10.915 -0.747 1.00 49.38 92 ASP A CA 1
ATOM 671 C C . ASP A 1 92 ? 14.843 10.268 -1.582 1.00 49.38 92 ASP A C 1
ATOM 673 O O . ASP A 1 92 ? 13.720 10.204 -1.092 1.00 49.38 92 ASP A O 1
ATOM 677 N N . SER A 1 93 ? 15.115 9.708 -2.776 1.00 47.88 93 SER A N 1
ATOM 678 C CA . SER A 1 93 ? 14.067 9.076 -3.608 1.00 47.88 93 SER A CA 1
ATOM 679 C C . SER A 1 93 ? 13.556 7.777 -2.980 1.00 47.88 93 SER A C 1
ATOM 681 O O . SER A 1 93 ? 12.365 7.666 -2.693 1.00 47.88 93 SER A O 1
ATOM 683 N N . CYS A 1 94 ? 14.457 6.843 -2.638 1.00 49.78 94 CYS A N 1
ATOM 684 C CA . CYS A 1 94 ? 14.082 5.596 -1.955 1.00 49.78 94 CYS A CA 1
ATOM 685 C C . CYS A 1 94 ? 13.450 5.856 -0.582 1.00 49.78 94 CYS A C 1
ATOM 687 O O . CYS A 1 94 ? 12.572 5.118 -0.151 1.00 49.78 94 CYS A O 1
ATOM 689 N N . ARG A 1 95 ? 13.874 6.916 0.117 1.00 52.78 95 ARG A N 1
ATOM 690 C CA . ARG A 1 95 ? 13.254 7.301 1.386 1.00 52.78 95 ARG A CA 1
ATOM 691 C C . ARG A 1 95 ? 11.825 7.800 1.179 1.00 52.78 95 ARG A C 1
ATOM 693 O O . ARG A 1 95 ? 10.951 7.414 1.947 1.00 52.78 95 ARG A O 1
ATOM 700 N N . SER A 1 96 ? 11.591 8.606 0.141 1.00 56.16 96 SER A N 1
ATOM 701 C CA . SER A 1 96 ? 10.254 9.107 -0.177 1.00 56.16 96 SER A CA 1
ATOM 702 C C . SER A 1 96 ? 9.285 7.979 -0.519 1.00 56.16 96 SER A C 1
ATOM 704 O O . SER A 1 96 ? 8.165 8.010 -0.034 1.00 56.16 96 SER A O 1
ATOM 706 N N . GLU A 1 97 ? 9.728 6.953 -1.249 1.00 60.97 97 GLU A N 1
ATOM 707 C CA . GLU A 1 97 ? 8.914 5.783 -1.597 1.00 60.97 97 GLU A CA 1
ATOM 708 C C . GLU A 1 97 ? 8.591 4.928 -0.366 1.00 60.97 97 GLU A C 1
ATOM 710 O O . GLU A 1 97 ? 7.432 4.589 -0.141 1.00 60.97 97 GLU A O 1
ATOM 715 N N . LEU A 1 98 ? 9.574 4.646 0.494 1.00 62.25 98 LEU A N 1
ATOM 716 C CA . LEU A 1 98 ? 9.356 3.830 1.694 1.00 62.25 98 LEU A CA 1
ATOM 717 C C . LEU A 1 98 ? 8.476 4.549 2.731 1.00 62.25 98 LEU A C 1
ATOM 719 O O . LEU A 1 98 ? 7.504 3.986 3.233 1.00 62.25 98 LEU A O 1
ATOM 723 N N . GLU A 1 99 ? 8.753 5.825 3.016 1.00 66.19 99 GLU A N 1
ATOM 724 C CA . GLU A 1 99 ? 7.937 6.640 3.929 1.00 66.19 99 GLU A CA 1
ATOM 725 C C . GLU A 1 99 ? 6.584 7.046 3.302 1.00 66.19 99 GLU A C 1
ATOM 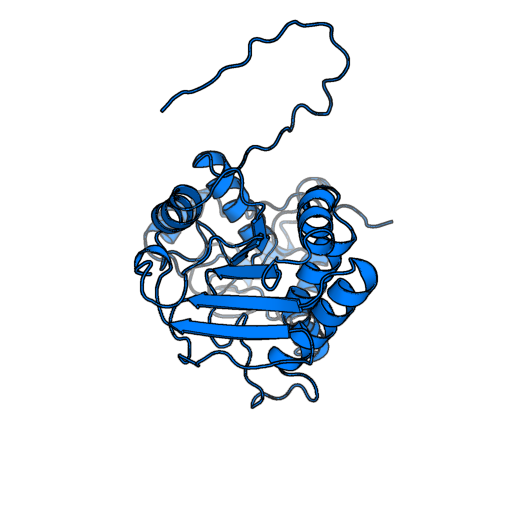727 O O . GLU A 1 99 ? 5.684 7.508 4.018 1.00 66.19 99 GLU A O 1
ATOM 732 N N . SER A 1 100 ? 6.391 6.839 1.989 1.00 76.12 100 SER A N 1
ATOM 733 C CA . SER A 1 100 ? 5.139 7.186 1.310 1.00 76.12 100 SER A CA 1
ATOM 734 C C . SER A 1 100 ? 3.973 6.332 1.775 1.00 76.12 100 SER A C 1
ATOM 736 O O . SER A 1 100 ? 2.880 6.874 1.888 1.00 76.12 100 SER A O 1
ATOM 738 N N . TYR A 1 101 ? 4.154 5.044 2.087 1.00 85.38 101 TYR A N 1
ATOM 739 C CA . TYR A 1 101 ? 3.008 4.180 2.383 1.00 85.38 101 TYR A CA 1
ATOM 740 C C . TYR A 1 101 ? 2.314 4.530 3.703 1.00 85.38 101 TYR A C 1
ATOM 742 O O . TYR A 1 101 ? 1.102 4.770 3.674 1.00 85.38 101 TYR A O 1
ATOM 750 N N . PRO A 1 102 ? 3.023 4.645 4.848 1.00 90.44 102 PRO A N 1
ATOM 751 C CA . PRO A 1 102 ? 2.399 5.097 6.090 1.00 90.44 102 PRO A CA 1
ATOM 752 C C . PRO A 1 102 ? 1.742 6.471 5.938 1.00 90.44 102 PRO A C 1
ATOM 754 O O . PRO A 1 102 ? 0.610 6.678 6.381 1.00 90.44 102 PRO A O 1
ATOM 757 N N . SER A 1 103 ? 2.427 7.386 5.248 1.00 89.31 103 SER A N 1
ATOM 758 C CA . SER A 1 103 ? 1.946 8.746 5.000 1.00 89.31 103 SER A CA 1
ATOM 759 C C . SER A 1 103 ? 0.696 8.756 4.119 1.00 89.31 103 SER A C 1
ATOM 761 O O . SER A 1 103 ? -0.267 9.458 4.411 1.00 89.31 103 SER A O 1
ATOM 763 N N . THR A 1 104 ? 0.673 7.949 3.059 1.00 89.06 104 THR A N 1
ATOM 764 C CA . THR A 1 104 ? -0.456 7.809 2.130 1.00 89.06 104 THR A CA 1
ATOM 765 C C . THR A 1 104 ? -1.657 7.223 2.845 1.00 89.06 104 THR A C 1
ATOM 767 O O . THR A 1 104 ? -2.752 7.765 2.729 1.00 89.06 104 THR A O 1
ATOM 770 N N . LEU A 1 105 ? -1.452 6.178 3.651 1.00 92.12 105 LEU A N 1
ATOM 771 C CA . LEU A 1 105 ? -2.505 5.600 4.475 1.00 92.12 105 LEU A CA 1
ATOM 772 C C . LEU A 1 105 ? -3.103 6.643 5.431 1.00 92.12 105 LEU A C 1
ATOM 774 O O . LEU A 1 105 ? -4.322 6.799 5.475 1.00 92.12 105 LEU A O 1
ATOM 778 N N . SER A 1 106 ? -2.263 7.384 6.161 1.00 94.62 106 SER A N 1
ATOM 779 C CA . SER A 1 106 ? -2.721 8.450 7.063 1.00 94.62 106 SER A CA 1
ATOM 780 C C . SER A 1 106 ? -3.493 9.542 6.316 1.00 94.62 106 SER A C 1
ATOM 782 O O . SER A 1 106 ? -4.632 9.860 6.670 1.00 94.62 106 SER A O 1
ATOM 784 N N . ASN A 1 107 ? -2.931 10.046 5.215 1.00 91.69 107 ASN A N 1
ATOM 785 C CA . ASN A 1 107 ? -3.557 11.073 4.390 1.00 91.69 107 ASN A CA 1
ATOM 786 C C . ASN A 1 107 ? -4.908 10.616 3.843 1.00 91.69 107 ASN A C 1
ATOM 788 O O . ASN A 1 107 ? -5.871 11.378 3.895 1.00 91.69 107 ASN A O 1
ATOM 792 N N . LEU A 1 108 ? -5.014 9.382 3.348 1.00 90.81 108 LEU A N 1
ATOM 793 C CA . LEU A 1 108 ? -6.273 8.833 2.851 1.00 90.81 108 LEU A CA 1
ATOM 794 C C . LEU A 1 108 ? -7.320 8.759 3.955 1.00 90.81 108 LEU A C 1
ATOM 796 O O . LEU A 1 108 ? -8.440 9.223 3.751 1.00 90.81 108 LEU A O 1
ATOM 800 N N . LEU A 1 109 ? -6.950 8.247 5.130 1.00 93.75 109 LEU A N 1
ATOM 801 C CA . LEU A 1 109 ? -7.860 8.158 6.269 1.00 93.75 109 LEU A CA 1
ATOM 802 C C . LEU A 1 109 ? -8.378 9.533 6.700 1.00 93.75 109 LEU A C 1
ATOM 804 O O . LEU A 1 109 ? -9.549 9.663 7.043 1.00 93.75 109 LEU A O 1
ATOM 808 N N . LEU A 1 110 ? -7.531 10.561 6.664 1.00 92.81 110 LEU A N 1
ATOM 809 C CA . LEU A 1 110 ? -7.898 11.905 7.111 1.00 92.81 110 LEU A CA 1
ATOM 810 C C . LEU A 1 110 ? -8.605 12.752 6.052 1.00 92.81 110 LEU A C 1
ATOM 812 O O . LEU A 1 110 ? -9.386 13.632 6.409 1.00 92.81 110 LEU A O 1
ATOM 816 N N . SER A 1 111 ? -8.320 12.531 4.770 1.00 91.00 111 SER A N 1
ATOM 817 C CA . SER A 1 111 ? -8.776 13.421 3.696 1.00 91.00 111 SER A CA 1
ATOM 818 C C . SER A 1 111 ? -9.882 12.839 2.827 1.00 91.00 111 SER A C 1
ATOM 820 O O . SER A 1 111 ? -10.664 13.607 2.265 1.00 91.00 111 SER A O 1
ATOM 822 N N . HIS A 1 112 ? -9.971 11.512 2.693 1.00 90.50 112 HIS A N 1
ATOM 823 C CA . HIS A 1 112 ? -10.880 10.907 1.730 1.00 90.50 112 HIS A CA 1
ATOM 824 C C . HIS A 1 112 ? -12.263 10.624 2.359 1.00 90.50 112 HIS A C 1
ATOM 826 O O . HIS A 1 112 ? -12.361 9.815 3.289 1.00 90.50 112 HIS A O 1
ATOM 832 N N . PRO A 1 113 ? -13.364 11.211 1.835 1.00 88.62 113 PRO A N 1
ATOM 833 C CA . PRO A 1 113 ? -14.691 11.145 2.463 1.00 88.62 113 PRO A CA 1
ATOM 834 C C . PRO A 1 113 ? -15.226 9.727 2.691 1.00 88.62 113 PRO A C 1
ATOM 836 O O . PRO A 1 113 ? -15.964 9.487 3.642 1.00 88.62 113 PRO A O 1
ATOM 839 N N . SER A 1 114 ? -14.843 8.758 1.855 1.00 86.81 114 SER A N 1
ATOM 840 C CA . SER A 1 114 ? -15.306 7.369 1.996 1.00 86.81 114 SER A CA 1
ATOM 841 C C . SER A 1 114 ? -14.852 6.682 3.289 1.00 86.81 114 SER A C 1
ATOM 843 O O . SER A 1 114 ? -15.497 5.722 3.708 1.00 86.81 114 SER A O 1
ATOM 845 N N . PHE A 1 115 ? -13.783 7.156 3.942 1.00 90.19 115 PHE A N 1
ATOM 846 C CA . PHE A 1 115 ? -13.334 6.600 5.224 1.00 90.19 115 PHE A CA 1
ATOM 847 C C . PHE A 1 115 ? -13.949 7.319 6.431 1.00 90.19 115 PHE A C 1
ATOM 849 O O . PHE A 1 115 ? -13.950 6.787 7.539 1.00 90.19 115 PHE A O 1
ATOM 856 N N . GLU A 1 116 ? -14.555 8.488 6.242 1.00 91.38 116 GLU A N 1
ATOM 857 C CA . GLU A 1 116 ? -15.166 9.254 7.326 1.00 91.38 116 GLU A CA 1
ATOM 858 C C . GLU A 1 116 ? -16.187 8.418 8.144 1.00 91.38 116 GLU A C 1
ATOM 860 O O . GLU A 1 116 ? -16.055 8.340 9.375 1.00 91.38 116 GLU A O 1
ATOM 865 N N . PRO A 1 117 ? -17.138 7.677 7.528 1.00 90.75 117 PRO A N 1
ATOM 866 C CA . PRO A 1 117 ? -18.135 6.912 8.279 1.00 90.75 117 PRO A CA 1
ATOM 867 C C . PRO A 1 117 ? -17.537 5.801 9.148 1.00 90.75 117 PRO A C 1
ATOM 869 O O . PRO A 1 117 ? -18.031 5.551 10.254 1.00 90.75 117 PRO A O 1
ATOM 872 N N . ILE A 1 118 ? -16.483 5.125 8.676 1.00 90.69 118 ILE A N 1
ATOM 873 C CA . ILE A 1 118 ? -15.858 4.020 9.417 1.00 90.69 118 ILE A CA 1
ATOM 874 C C . ILE A 1 118 ? -15.024 4.534 10.592 1.00 90.69 118 ILE A C 1
ATOM 876 O O . ILE A 1 118 ? -15.035 3.916 11.662 1.00 90.69 118 ILE A O 1
ATOM 880 N N . LEU A 1 119 ? -14.371 5.691 10.442 1.00 91.06 119 LEU A N 1
ATOM 881 C CA . LEU A 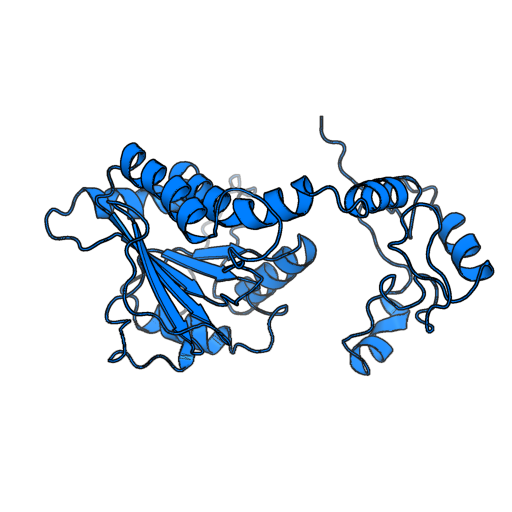1 119 ? -13.578 6.304 11.505 1.00 91.06 119 LEU A CA 1
ATOM 882 C C . LEU A 1 119 ? -14.498 6.845 12.609 1.00 91.06 119 LEU A C 1
ATOM 884 O O . LEU A 1 119 ? -14.293 6.535 13.786 1.00 91.06 119 LEU A O 1
ATOM 888 N N . PHE A 1 120 ? -15.594 7.526 12.251 1.00 88.75 120 PHE A N 1
ATOM 889 C CA . PHE A 1 120 ? -16.586 8.006 13.226 1.00 88.75 120 PHE A CA 1
ATOM 890 C C . PHE A 1 120 ? -17.338 6.883 13.939 1.00 88.75 120 PHE A C 1
ATOM 892 O O . PHE A 1 120 ? -17.577 6.941 15.152 1.00 88.75 120 PHE A O 1
ATOM 899 N N . SER A 1 121 ? -17.689 5.823 13.212 1.00 87.56 121 SER A N 1
ATOM 900 C CA . SER A 1 121 ? -18.296 4.635 13.821 1.00 87.56 121 SER A CA 1
ATOM 901 C C . SER A 1 121 ? -17.355 3.978 14.833 1.00 87.56 121 SER A C 1
ATOM 903 O O . SER A 1 121 ? -17.801 3.300 15.766 1.00 87.56 121 SER A O 1
ATOM 905 N N . SER A 1 122 ? -16.048 4.159 14.657 1.00 84.44 122 SER A N 1
ATOM 906 C CA . SER A 1 122 ? -15.030 3.586 15.528 1.00 84.44 122 SER A CA 1
ATOM 907 C C . SER A 1 122 ? -14.760 4.436 16.764 1.00 84.44 122 SER A C 1
ATOM 909 O O . SER A 1 122 ? -14.625 3.880 17.854 1.00 84.44 122 SER A O 1
ATOM 911 N N . SER A 1 123 ? -14.790 5.765 16.644 1.00 83.00 123 SER A N 1
ATOM 912 C CA . SER A 1 123 ? -14.611 6.682 17.779 1.00 83.00 123 SER A CA 1
ATOM 913 C C . SER A 1 123 ? -15.798 6.684 18.756 1.00 83.00 123 SER A C 1
ATOM 915 O O . SER A 1 123 ? -15.618 6.832 19.966 1.00 83.00 123 SER A O 1
ATOM 917 N N . SER A 1 124 ? -17.016 6.447 18.258 1.00 83.69 124 SER A N 1
ATOM 918 C CA . SER A 1 124 ? -18.260 6.562 19.039 1.00 83.69 124 SER A CA 1
ATOM 919 C C . SER A 1 124 ? -18.540 5.384 19.981 1.00 83.69 124 SER A C 1
ATOM 921 O O . SER A 1 124 ? -19.325 5.499 20.926 1.00 83.69 124 SER A O 1
ATOM 923 N N . SER A 1 125 ? -17.938 4.222 19.729 1.00 82.62 125 SER A N 1
ATOM 924 C CA . SER A 1 125 ? -18.261 2.998 20.459 1.00 82.62 125 SER A CA 1
ATOM 925 C C . SER A 1 125 ? -17.307 2.799 21.638 1.00 82.62 125 SER A C 1
ATOM 927 O O . SER A 1 125 ? -16.130 2.462 21.499 1.00 82.62 125 SER A O 1
ATOM 929 N N . SER A 1 126 ? -17.829 2.996 22.851 1.00 79.00 126 SER A N 1
ATOM 930 C CA . SER A 1 126 ? -17.068 2.835 24.095 1.00 79.00 126 SER A CA 1
ATOM 931 C C . SER A 1 126 ? -16.520 1.415 24.287 1.00 79.00 126 SER A C 1
ATOM 933 O O . SER A 1 126 ? -15.504 1.260 24.966 1.00 79.00 126 SER A O 1
ATOM 935 N N . SER A 1 127 ? -17.142 0.416 23.652 1.00 82.12 127 SER A N 1
ATOM 936 C CA . SER A 1 127 ? -16.774 -1.002 23.700 1.00 82.12 127 SER A CA 1
ATOM 937 C C . SER A 1 127 ? -15.946 -1.486 22.507 1.00 82.12 127 SER A C 1
ATOM 939 O O . SER A 1 127 ? -15.572 -2.661 22.484 1.00 82.12 127 SER A O 1
ATOM 941 N N . ARG A 1 128 ? -15.670 -0.634 21.508 1.00 72.12 128 ARG A N 1
ATOM 942 C CA . ARG A 1 128 ? -14.939 -1.077 20.317 1.00 72.12 128 ARG A CA 1
ATOM 943 C C . ARG A 1 128 ? -13.478 -1.360 20.647 1.00 72.12 128 ARG A C 1
ATOM 945 O O . ARG A 1 128 ? -12.852 -0.662 21.449 1.00 72.12 128 ARG A O 1
ATOM 952 N N . LYS A 1 129 ? -12.978 -2.421 20.018 1.00 85.00 129 LYS A N 1
ATOM 953 C CA . LYS A 1 129 ? -11.560 -2.785 19.966 1.00 85.00 129 LYS A CA 1
ATOM 954 C C . LYS A 1 129 ? -10.791 -1.746 19.129 1.00 85.00 129 LYS A C 1
ATOM 956 O O . LYS A 1 129 ? -11.399 -0.810 18.613 1.00 85.00 129 LYS A O 1
ATOM 961 N N . ALA A 1 130 ? -9.468 -1.889 19.050 1.00 93.69 130 ALA A N 1
ATOM 962 C CA . ALA A 1 130 ? -8.628 -1.076 18.171 1.00 93.69 130 ALA A CA 1
ATOM 963 C C . ALA A 1 130 ? -9.161 -1.089 16.724 1.00 93.69 130 ALA A C 1
ATOM 965 O O . ALA A 1 130 ? -9.737 -2.093 16.307 1.00 93.69 130 ALA A O 1
ATOM 966 N N . PHE A 1 131 ? -8.976 0.015 15.995 1.00 95.06 131 PHE A N 1
ATOM 967 C CA . PHE A 1 131 ? -9.288 0.091 14.568 1.00 95.06 131 PHE A CA 1
ATOM 968 C C . PHE A 1 131 ? -8.304 -0.798 13.810 1.00 95.06 131 PHE A C 1
ATOM 970 O O . PHE A 1 131 ? -7.091 -0.587 13.898 1.00 95.06 131 PHE A O 1
ATOM 977 N N . GLN A 1 132 ? -8.810 -1.810 13.115 1.00 94.38 132 GLN A N 1
ATOM 978 C CA . GLN A 1 132 ? -7.968 -2.848 12.537 1.00 94.38 132 GLN A CA 1
ATOM 979 C C . GLN A 1 132 ? -7.734 -2.614 11.045 1.00 94.38 132 GLN A C 1
ATOM 981 O O . GLN A 1 132 ? -8.683 -2.551 10.262 1.00 94.38 132 GLN A O 1
ATOM 986 N N . VAL A 1 133 ? -6.460 -2.542 10.656 1.00 95.12 133 VAL A N 1
ATOM 987 C CA . VAL A 1 133 ? -6.030 -2.438 9.257 1.00 95.12 133 VAL A CA 1
ATOM 988 C C . VAL A 1 133 ? -5.296 -3.717 8.886 1.00 95.12 133 VAL A C 1
ATOM 990 O O . VAL A 1 133 ? -4.286 -4.056 9.504 1.00 95.12 133 VAL A O 1
ATOM 993 N N . HIS A 1 134 ? -5.795 -4.433 7.883 1.00 94.00 134 HIS A N 1
ATOM 994 C CA . HIS A 1 134 ? -5.070 -5.564 7.309 1.00 94.00 134 HIS A CA 1
ATOM 995 C C . HIS A 1 134 ? -4.294 -5.093 6.093 1.00 94.00 134 HIS A C 1
ATOM 997 O O . HIS A 1 134 ? -4.885 -4.559 5.161 1.00 94.00 134 HIS A O 1
ATOM 1003 N N . VAL A 1 135 ? -2.988 -5.319 6.105 1.00 93.31 135 VAL A N 1
ATOM 1004 C CA . VAL A 1 135 ? -2.091 -5.044 4.990 1.00 93.31 135 VAL A CA 1
ATOM 1005 C C . VAL A 1 135 ? -1.762 -6.371 4.321 1.00 93.31 135 VAL A C 1
ATOM 1007 O O . VAL A 1 135 ? -1.088 -7.208 4.918 1.00 93.31 135 VAL A O 1
ATOM 1010 N N . VAL A 1 136 ? -2.281 -6.586 3.117 1.00 92.12 136 VAL A N 1
ATOM 1011 C CA . VAL A 1 136 ? -2.175 -7.849 2.378 1.00 92.12 136 VAL A CA 1
ATOM 1012 C C . VAL A 1 136 ? -1.211 -7.692 1.215 1.00 92.12 136 VAL A C 1
ATOM 1014 O O . VAL A 1 136 ? -1.266 -6.690 0.507 1.00 92.12 136 VAL A O 1
ATOM 1017 N N . GLY A 1 137 ? -0.353 -8.693 1.022 1.00 89.50 137 GLY A N 1
ATOM 1018 C CA . GLY A 1 137 ? 0.724 -8.641 0.033 1.00 89.50 137 GLY A CA 1
ATOM 1019 C C . GLY A 1 137 ? 2.025 -8.067 0.593 1.00 89.50 137 GLY A C 1
ATOM 1020 O O . GLY A 1 137 ? 2.924 -7.765 -0.175 1.00 89.50 137 GLY A O 1
ATOM 1021 N N . ALA A 1 138 ? 2.138 -7.915 1.917 1.00 89.38 138 ALA A N 1
ATOM 1022 C CA . ALA A 1 138 ? 3.327 -7.340 2.537 1.00 89.38 138 ALA A CA 1
ATOM 1023 C C . ALA A 1 138 ? 4.535 -8.285 2.436 1.00 89.38 138 ALA A C 1
ATOM 1025 O O . ALA A 1 138 ? 4.433 -9.465 2.779 1.00 89.38 138 ALA A O 1
ATOM 1026 N N . GLU A 1 139 ? 5.695 -7.746 2.072 1.00 87.25 139 GLU A N 1
ATOM 1027 C CA . GLU A 1 139 ? 6.960 -8.469 1.990 1.00 87.25 139 GLU A CA 1
ATOM 1028 C C . GLU A 1 139 ? 8.108 -7.72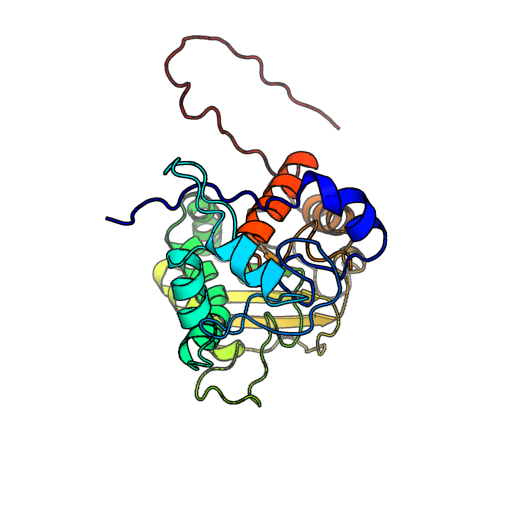1 2.698 1.00 87.25 139 GLU A C 1
ATOM 1030 O O . GLU A 1 139 ? 8.148 -6.493 2.843 1.00 87.25 139 GLU A O 1
ATOM 1035 N N . LYS A 1 140 ? 9.089 -8.491 3.182 1.00 85.12 140 LYS A N 1
ATOM 1036 C CA . LYS A 1 140 ? 10.322 -7.947 3.754 1.00 85.12 140 LYS A CA 1
ATOM 1037 C C . LYS A 1 140 ? 11.169 -7.289 2.664 1.00 85.12 140 LYS A C 1
ATOM 1039 O O . LYS A 1 140 ? 11.539 -7.933 1.692 1.00 85.12 140 LYS A O 1
ATOM 1044 N N . GLY A 1 141 ? 11.583 -6.045 2.898 1.00 76.25 141 GLY A N 1
ATOM 1045 C CA . GLY A 1 141 ? 12.406 -5.280 1.952 1.00 76.25 141 GLY A CA 1
ATOM 1046 C C . GLY A 1 141 ? 11.609 -4.395 0.993 1.00 76.25 141 GLY A C 1
ATOM 1047 O O . GLY A 1 141 ? 12.202 -3.478 0.433 1.00 76.25 141 GLY A O 1
ATOM 1048 N N . SER A 1 142 ? 10.297 -4.612 0.898 1.00 76.12 142 SER A N 1
ATOM 1049 C CA . SER A 1 142 ? 9.349 -3.722 0.228 1.00 76.12 142 SER A CA 1
ATOM 1050 C C . SER A 1 142 ? 8.631 -2.884 1.293 1.00 76.12 142 SER A C 1
ATOM 1052 O O . SER A 1 142 ? 9.145 -1.857 1.733 1.00 76.12 142 SER A O 1
ATOM 1054 N N . GLU A 1 143 ? 7.512 -3.370 1.830 1.00 73.25 143 GLU A N 1
ATOM 1055 C CA . GLU A 1 143 ? 6.682 -2.648 2.803 1.00 73.25 143 GLU A CA 1
ATOM 1056 C C . GLU A 1 143 ? 7.261 -2.689 4.218 1.00 73.25 143 GLU A C 1
ATOM 1058 O O . GLU A 1 143 ? 7.021 -1.794 5.029 1.00 73.25 143 GLU A O 1
ATOM 1063 N N . LEU A 1 144 ? 8.020 -3.743 4.529 1.00 80.88 144 LEU A N 1
ATOM 1064 C CA . LEU A 1 144 ? 8.697 -3.922 5.811 1.00 80.88 144 LEU A CA 1
ATOM 1065 C C . LEU A 1 144 ? 10.211 -3.802 5.612 1.00 80.88 144 LEU A C 1
ATOM 1067 O O . LEU A 1 144 ? 10.958 -4.784 5.711 1.00 80.88 1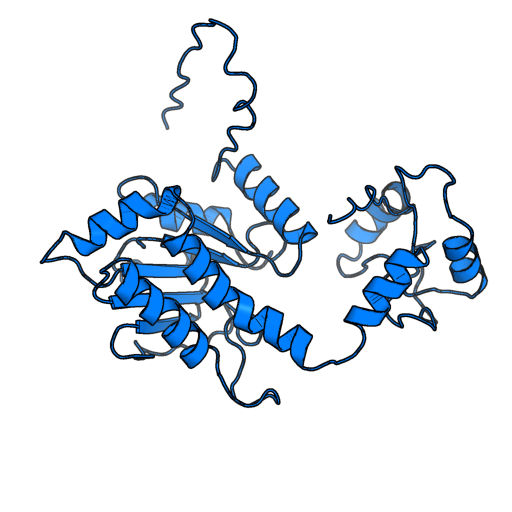44 LEU A O 1
ATOM 1071 N N . TRP A 1 145 ? 10.675 -2.595 5.283 1.00 82.81 145 TRP A N 1
ATOM 1072 C CA . TRP A 1 145 ? 12.094 -2.322 5.047 1.00 82.81 145 TRP A CA 1
ATOM 1073 C C . TRP A 1 145 ? 12.927 -2.456 6.330 1.00 82.81 145 TRP A C 1
ATOM 1075 O O . TRP A 1 145 ? 12.510 -2.088 7.427 1.00 82.81 145 TRP A O 1
ATOM 1085 N N . THR A 1 146 ? 14.130 -3.020 6.227 1.00 69.06 146 THR A N 1
ATOM 1086 C CA . THR A 1 146 ? 14.960 -3.325 7.403 1.00 69.06 146 THR A CA 1
ATOM 1087 C C . THR A 1 146 ? 15.688 -2.099 7.952 1.00 69.06 146 THR A C 1
ATOM 1089 O O . THR A 1 146 ? 16.260 -1.323 7.191 1.00 69.06 146 THR A O 1
ATOM 1092 N N . GLU A 1 147 ? 15.794 -2.016 9.281 1.00 63.62 147 GLU A N 1
ATOM 1093 C CA . GLU A 1 147 ? 16.583 -1.003 10.009 1.00 63.62 147 GLU A CA 1
ATOM 1094 C C . GLU A 1 147 ? 18.089 -1.046 9.669 1.00 63.62 147 GLU A C 1
ATOM 1096 O O . GLU A 1 147 ? 18.800 -0.053 9.815 1.00 63.62 147 GLU A O 1
ATOM 1101 N N . GLU A 1 148 ? 18.589 -2.190 9.189 1.00 61.44 148 GLU A N 1
ATOM 1102 C CA . GLU A 1 148 ? 20.022 -2.444 8.987 1.00 61.44 148 GLU A CA 1
ATOM 1103 C C . GLU A 1 148 ? 20.595 -1.855 7.677 1.00 61.44 148 GLU A C 1
ATOM 1105 O O . GLU A 1 148 ? 21.805 -1.907 7.450 1.00 61.44 148 GLU A O 1
ATOM 1110 N N . GLY A 1 149 ? 19.764 -1.232 6.833 1.00 52.41 149 GLY A N 1
ATOM 1111 C CA . GLY A 1 149 ? 20.151 -0.682 5.531 1.00 52.41 149 GLY A CA 1
ATOM 1112 C C . GLY A 1 149 ? 20.099 0.848 5.452 1.00 52.41 149 GLY A C 1
ATOM 1113 O O . GLY A 1 149 ? 19.125 1.425 4.998 1.00 52.41 149 GLY A O 1
ATOM 1114 N N . SER A 1 150 ? 21.183 1.522 5.832 1.00 47.34 150 SER A N 1
ATOM 1115 C CA . SER A 1 150 ? 21.706 2.711 5.120 1.00 47.34 150 SER A CA 1
ATOM 1116 C C . SER A 1 150 ? 20.930 4.048 5.044 1.00 47.34 150 SER A C 1
ATOM 1118 O O . SER A 1 150 ? 21.500 4.978 4.468 1.00 47.34 150 SER A O 1
ATOM 1120 N N . PHE A 1 151 ? 19.746 4.233 5.643 1.00 53.78 151 PHE A N 1
ATOM 1121 C CA . PHE A 1 151 ? 18.970 5.487 5.465 1.00 53.78 151 PHE A CA 1
ATOM 1122 C C . PHE A 1 151 ? 18.735 6.363 6.700 1.00 53.78 151 PHE A C 1
ATOM 1124 O O . PHE A 1 151 ? 18.050 7.370 6.586 1.00 53.78 151 PHE A O 1
ATOM 1131 N N . GLY A 1 152 ? 19.337 6.051 7.853 1.00 51.25 152 GLY A N 1
ATOM 1132 C CA . GLY A 1 152 ? 19.443 6.981 8.985 1.00 51.25 152 GLY A CA 1
ATOM 1133 C C . GLY A 1 152 ? 18.169 7.777 9.308 1.00 51.25 152 GLY A C 1
ATOM 1134 O O . GLY A 1 152 ? 18.138 8.976 9.050 1.00 51.25 152 GLY A O 1
ATOM 1135 N N . ALA A 1 153 ? 17.153 7.127 9.887 1.00 56.16 153 ALA A N 1
ATOM 1136 C CA . ALA A 1 153 ? 16.574 7.534 11.182 1.00 56.16 153 ALA A CA 1
ATOM 1137 C C . ALA A 1 153 ? 15.252 6.826 11.541 1.00 56.16 153 ALA A C 1
ATOM 1139 O O . ALA A 1 153 ? 14.904 6.841 12.716 1.00 56.16 153 ALA A O 1
ATOM 1140 N N . CYS A 1 154 ? 14.530 6.213 10.600 1.00 71.25 154 CYS A N 1
ATOM 1141 C CA . CYS A 1 154 ? 13.178 5.710 10.865 1.00 71.25 154 CYS A CA 1
ATOM 1142 C C . CYS A 1 154 ? 12.969 4.345 10.190 1.00 71.25 154 CYS A C 1
ATOM 1144 O O . CYS A 1 154 ? 13.059 4.238 8.965 1.00 71.25 154 CYS A O 1
ATOM 1146 N N . GLY A 1 155 ? 12.767 3.281 10.972 1.00 85.94 155 GLY A N 1
ATOM 1147 C CA . GLY A 1 155 ? 12.311 2.004 10.433 1.00 85.94 155 GLY A CA 1
ATOM 1148 C C . GLY A 1 155 ? 10.831 2.087 10.060 1.00 85.94 155 GLY A C 1
ATOM 1149 O O . GLY A 1 155 ? 10.135 3.043 10.407 1.00 85.94 155 GLY A O 1
ATOM 1150 N N . TRP A 1 156 ? 10.312 1.062 9.379 1.00 89.25 156 TRP A N 1
ATOM 1151 C CA . TRP A 1 156 ? 8.878 0.994 9.061 1.00 89.25 156 TRP A CA 1
ATOM 1152 C C . TRP A 1 156 ? 8.001 1.117 10.316 1.00 89.25 156 TRP A C 1
ATOM 1154 O O . TRP A 1 156 ? 6.924 1.704 10.272 1.00 89.25 156 TRP A O 1
ATOM 1164 N N . ARG A 1 157 ? 8.487 0.612 11.458 1.00 91.12 157 ARG A N 1
ATOM 1165 C CA . ARG A 1 157 ? 7.800 0.676 12.753 1.00 91.12 157 ARG A CA 1
ATOM 1166 C C . ARG A 1 157 ? 7.505 2.109 13.155 1.00 91.12 157 ARG A C 1
ATOM 1168 O O . ARG A 1 157 ? 6.362 2.441 13.455 1.00 91.12 157 ARG A O 1
ATOM 1175 N N . GLU A 1 158 ? 8.544 2.932 13.175 1.00 90.81 158 GLU A N 1
ATOM 1176 C CA . GLU A 1 158 ? 8.455 4.328 13.566 1.00 90.81 158 GLU A CA 1
ATOM 1177 C C . GLU A 1 158 ? 7.630 5.127 12.549 1.00 90.81 158 GLU A C 1
ATOM 1179 O O . GLU A 1 158 ? 6.795 5.926 12.961 1.00 90.81 158 GLU A O 1
ATOM 1184 N N . ALA A 1 159 ? 7.761 4.839 11.249 1.00 90.75 159 ALA A N 1
ATOM 1185 C CA . ALA A 1 159 ? 6.994 5.519 10.205 1.00 90.75 159 ALA A CA 1
ATOM 1186 C C . ALA A 1 159 ? 5.478 5.248 10.314 1.00 90.75 159 ALA A C 1
ATOM 1188 O O . ALA A 1 159 ? 4.673 6.179 10.272 1.00 90.75 159 ALA A O 1
ATOM 1189 N N . TYR A 1 160 ? 5.067 3.989 10.519 1.00 94.12 160 TYR A N 1
ATOM 1190 C CA . TYR A 1 160 ? 3.659 3.646 10.772 1.00 94.12 160 TYR A CA 1
ATOM 1191 C C . TYR A 1 160 ? 3.151 4.183 12.113 1.00 94.12 160 TYR A C 1
ATOM 1193 O O . TYR A 1 160 ? 1.998 4.610 12.199 1.00 94.12 160 TYR A O 1
ATOM 1201 N N . ALA A 1 161 ? 3.986 4.169 13.155 1.00 95.38 161 ALA A N 1
ATOM 1202 C CA . ALA A 1 161 ? 3.643 4.747 14.449 1.00 95.38 161 ALA A CA 1
ATOM 1203 C C . ALA A 1 161 ? 3.352 6.249 14.338 1.00 95.38 161 ALA A C 1
ATOM 1205 O O . ALA A 1 161 ? 2.299 6.687 14.793 1.00 95.38 161 ALA A O 1
ATOM 1206 N N . GLU A 1 162 ? 4.250 7.014 13.715 1.00 93.81 162 GLU A N 1
ATOM 1207 C CA . GLU A 1 162 ? 4.118 8.462 13.535 1.00 93.81 162 GLU A CA 1
ATOM 1208 C C . GLU A 1 162 ? 2.876 8.807 12.709 1.00 93.81 162 GLU A C 1
ATOM 1210 O O . GLU A 1 162 ? 2.024 9.572 13.166 1.00 93.81 162 GLU A O 1
ATOM 1215 N N . ALA A 1 163 ? 2.720 8.166 11.546 1.00 94.19 163 ALA A N 1
ATOM 1216 C CA . ALA A 1 163 ? 1.612 8.440 10.642 1.00 94.19 163 ALA A CA 1
ATOM 1217 C C . ALA A 1 163 ? 0.242 8.157 11.284 1.00 94.19 163 ALA A C 1
ATOM 1219 O O . ALA A 1 163 ? -0.689 8.943 11.127 1.00 94.19 163 ALA A O 1
ATOM 1220 N N . LEU A 1 164 ? 0.096 7.053 12.026 1.00 96.62 164 LEU A N 1
ATOM 1221 C CA . LEU A 1 164 ? -1.197 6.645 12.593 1.00 96.62 164 LEU A CA 1
ATOM 1222 C C . LEU A 1 164 ? -1.478 7.220 13.986 1.00 96.62 164 LEU A C 1
ATOM 1224 O O . LEU A 1 164 ? -2.648 7.304 14.380 1.00 96.62 164 LEU A O 1
ATOM 1228 N N . ASP A 1 165 ? -0.454 7.644 14.731 1.00 96.75 165 ASP A N 1
ATOM 1229 C CA . ASP A 1 165 ? -0.654 8.412 15.964 1.00 96.75 165 ASP A CA 1
ATOM 1230 C C . ASP A 1 165 ? -1.344 9.749 15.657 1.00 96.75 165 ASP A C 1
ATOM 1232 O O . ASP A 1 165 ? -2.265 10.125 16.389 1.00 96.75 165 ASP A O 1
ATOM 1236 N N . GLU A 1 166 ? -0.982 10.411 14.551 1.00 95.12 166 GLU A N 1
ATOM 1237 C CA . GLU A 1 166 ? -1.668 11.614 14.064 1.00 95.12 166 GLU A CA 1
ATOM 1238 C C . GLU A 1 166 ? -3.140 11.325 13.744 1.00 95.12 166 GLU A C 1
ATOM 1240 O O . GLU A 1 166 ? -4.033 12.027 14.232 1.00 95.12 166 GLU A O 1
ATOM 1245 N N . VAL A 1 167 ? -3.426 10.238 13.014 1.00 95.94 167 VAL A N 1
ATOM 1246 C CA . VAL A 1 167 ? -4.812 9.846 12.704 1.00 95.94 167 VAL A CA 1
ATOM 1247 C C . VAL A 1 167 ? -5.619 9.615 13.980 1.00 95.94 167 VAL A C 1
ATOM 1249 O O . VAL A 1 167 ? -6.769 10.047 14.072 1.00 95.94 167 VAL A O 1
ATOM 1252 N N . CYS A 1 168 ? -5.031 8.981 15.000 1.00 96.00 168 CYS A N 1
ATOM 1253 C CA . CYS A 1 168 ? -5.700 8.799 16.288 1.00 96.00 168 CYS A CA 1
ATOM 1254 C C . CYS A 1 168 ? -6.109 10.128 16.931 1.00 96.00 168 CYS A C 1
ATOM 1256 O O . CYS A 1 168 ? -7.179 10.219 17.535 1.00 96.00 168 CYS A O 1
ATOM 1258 N N . GLU A 1 169 ? -5.255 11.147 16.834 1.00 95.19 169 GLU A N 1
ATOM 1259 C CA . GLU A 1 169 ? -5.492 12.464 17.428 1.00 95.19 169 GLU A CA 1
ATOM 1260 C C . GLU A 1 169 ? -6.560 13.246 16.678 1.00 95.19 169 GLU A C 1
ATOM 1262 O O . GLU A 1 169 ? -7.472 13.785 17.307 1.00 95.19 169 GLU A O 1
ATOM 1267 N N . VAL A 1 170 ? -6.484 13.258 15.347 1.00 94.56 170 VAL A N 1
ATOM 1268 C CA . VAL A 1 170 ? -7.399 14.024 14.497 1.00 94.56 170 VAL A CA 1
ATOM 1269 C C . VAL A 1 170 ? -8.776 13.358 14.409 1.00 94.56 170 VAL A C 1
ATOM 1271 O O . VAL A 1 170 ? -9.793 14.029 14.576 1.00 94.56 170 VAL A O 1
ATOM 1274 N N . ALA A 1 171 ? -8.833 12.037 14.206 1.00 93.44 171 ALA A N 1
ATOM 1275 C CA . ALA A 1 171 ? -10.088 11.298 14.029 1.00 93.44 171 ALA A CA 1
ATOM 1276 C C . ALA A 1 171 ? -10.713 10.803 15.350 1.00 93.44 171 ALA A C 1
ATOM 1278 O O . ALA A 1 171 ? -11.804 10.225 15.353 1.00 93.44 171 ALA A O 1
ATOM 1279 N N . GLY A 1 172 ? -10.038 10.996 16.491 1.00 93.44 172 GLY A N 1
ATOM 1280 C CA . GLY A 1 172 ? -10.516 10.537 17.799 1.00 93.44 172 GLY A CA 1
ATOM 1281 C C . GLY A 1 172 ? -10.544 9.010 17.943 1.00 93.44 172 GLY A C 1
ATOM 1282 O O . GLY A 1 172 ? -11.368 8.464 18.683 1.00 93.44 172 GLY A O 1
ATOM 1283 N N . ILE A 1 173 ? -9.666 8.308 17.226 1.00 94.19 173 ILE A N 1
ATOM 1284 C CA . ILE A 1 173 ? -9.516 6.852 17.309 1.00 94.19 173 ILE A CA 1
ATOM 1285 C C . ILE A 1 173 ? -8.629 6.519 18.508 1.00 94.19 173 ILE A C 1
ATOM 1287 O O . ILE A 1 173 ? -7.593 7.138 18.734 1.00 94.19 173 ILE A O 1
ATOM 1291 N N . LYS A 1 174 ? -9.038 5.530 19.311 1.00 94.88 174 LYS A N 1
ATOM 1292 C CA . LYS A 1 174 ? -8.298 5.156 20.529 1.00 94.88 174 LYS A CA 1
ATOM 1293 C C . LYS A 1 174 ? -6.945 4.516 20.222 1.00 94.88 174 LYS A C 1
ATOM 1295 O O . LYS A 1 174 ? -5.978 4.777 20.934 1.00 94.88 174 LYS A O 1
ATOM 1300 N N . SER A 1 175 ? -6.919 3.627 19.232 1.00 96.44 175 SER A N 1
ATOM 1301 C CA . SER A 1 175 ? -5.743 2.845 18.857 1.00 96.44 175 SER A CA 1
ATOM 1302 C C . SER A 1 175 ? -5.938 2.146 17.513 1.00 96.44 175 SER A C 1
ATOM 1304 O O . SER A 1 175 ? -7.071 1.780 17.188 1.00 96.44 175 SER A O 1
ATOM 1306 N N . PHE A 1 176 ? -4.837 1.882 16.812 1.00 97.00 176 PHE A N 1
ATOM 1307 C CA . PHE A 1 176 ? -4.753 1.049 15.613 1.00 97.00 176 PHE A CA 1
ATOM 1308 C C . PHE A 1 176 ? -4.116 -0.313 15.902 1.00 97.00 176 PHE A C 1
ATOM 1310 O O . PHE A 1 176 ? -3.180 -0.428 16.697 1.00 97.00 176 PHE A O 1
ATOM 1317 N N . GLU A 1 177 ? -4.599 -1.333 15.198 1.00 96.25 177 GLU A N 1
ATOM 1318 C CA . GLU A 1 177 ? -3.970 -2.648 15.098 1.00 96.25 177 GLU A CA 1
ATOM 1319 C C . GLU A 1 177 ? -3.675 -2.956 13.626 1.00 96.25 177 GLU A C 1
ATOM 1321 O O . GLU A 1 177 ? -4.590 -3.146 12.826 1.00 96.25 177 GLU A O 1
ATOM 1326 N N . LEU A 1 178 ? -2.390 -2.978 13.276 1.00 95.75 178 LEU A N 1
ATOM 1327 C CA . LEU A 1 178 ? -1.898 -3.342 11.953 1.00 95.75 178 LEU A CA 1
ATOM 1328 C C . LEU A 1 178 ? -1.655 -4.849 11.884 1.00 95.75 178 LEU A C 1
ATOM 1330 O O . LEU A 1 178 ? -0.962 -5.416 12.728 1.00 95.75 178 LEU A O 1
ATOM 1334 N N . VAL A 1 179 ? -2.187 -5.498 10.857 1.00 94.19 179 VAL A N 1
ATOM 1335 C CA . VAL A 1 179 ? -1.951 -6.919 10.592 1.00 94.19 179 VAL A CA 1
ATOM 1336 C C . VAL A 1 179 ? -1.315 -7.038 9.218 1.00 94.19 179 VAL A C 1
ATOM 1338 O O . VAL A 1 179 ? -2.001 -6.911 8.208 1.00 94.19 179 VAL A O 1
ATOM 1341 N N . PHE A 1 180 ? -0.006 -7.265 9.181 1.00 94.00 180 PHE A N 1
ATOM 1342 C CA . PHE A 1 180 ? 0.730 -7.505 7.944 1.00 94.00 180 PHE A CA 1
ATOM 1343 C C . PHE A 1 180 ? 0.637 -8.984 7.588 1.00 94.00 180 PHE A C 1
ATOM 1345 O O . PHE A 1 180 ? 1.045 -9.843 8.372 1.00 94.00 180 PHE A O 1
ATOM 1352 N N . VAL A 1 181 ? 0.090 -9.275 6.415 1.00 92.12 181 VAL A N 1
ATOM 1353 C CA . VAL A 1 181 ? -0.072 -10.625 5.886 1.00 92.12 181 VAL A CA 1
ATOM 1354 C C . VAL A 1 181 ? 0.703 -10.722 4.587 1.00 92.12 181 VAL A C 1
ATOM 1356 O O . VAL A 1 181 ? 0.400 -10.014 3.623 1.00 92.12 181 VAL A O 1
ATOM 1359 N N . GLY A 1 182 ? 1.661 -11.639 4.559 1.00 91.25 182 GLY A N 1
ATOM 1360 C CA . GLY A 1 182 ? 2.306 -12.001 3.318 1.00 91.25 182 GLY A CA 1
ATOM 1361 C C . GLY A 1 182 ? 3.406 -13.037 3.450 1.00 91.25 182 GLY A C 1
ATOM 1362 O O . GLY A 1 182 ? 3.652 -13.582 4.526 1.00 91.25 182 GLY A O 1
ATOM 1363 N N . LEU A 1 183 ? 4.034 -13.353 2.323 1.00 88.88 183 LEU A N 1
ATOM 1364 C CA . LEU A 1 183 ? 5.109 -14.332 2.232 1.00 88.88 183 LEU A CA 1
ATOM 1365 C C . LEU A 1 183 ? 6.432 -13.747 2.743 1.00 88.88 183 LEU A C 1
ATOM 1367 O O . LEU A 1 183 ? 6.652 -12.540 2.744 1.00 88.88 183 LEU A O 1
ATOM 1371 N N . ASN A 1 184 ? 7.333 -14.623 3.191 1.00 88.50 184 ASN A N 1
ATOM 1372 C CA . ASN A 1 184 ? 8.688 -14.266 3.635 1.00 88.50 184 ASN A CA 1
ATOM 1373 C C . ASN A 1 184 ? 8.743 -13.304 4.838 1.00 88.50 184 ASN A C 1
ATOM 1375 O O . ASN A 1 184 ? 9.800 -12.745 5.146 1.00 88.50 184 ASN A O 1
ATOM 1379 N N . LEU A 1 185 ? 7.633 -13.145 5.562 1.00 89.12 185 LEU A N 1
ATOM 1380 C CA . LEU A 1 185 ? 7.594 -12.336 6.772 1.00 89.12 185 LEU A CA 1
ATOM 1381 C C . LEU A 1 185 ? 8.214 -13.080 7.960 1.00 89.12 185 LEU A C 1
ATOM 1383 O O . LEU A 1 185 ? 8.081 -14.293 8.129 1.00 89.12 185 LEU A O 1
ATOM 1387 N N . GLU A 1 186 ? 8.889 -12.344 8.838 1.00 89.06 186 GLU A N 1
ATOM 1388 C CA . GLU A 1 186 ? 9.267 -12.883 10.142 1.00 89.06 186 GLU A CA 1
ATOM 1389 C C . GLU A 1 186 ? 8.025 -12.886 11.031 1.00 89.06 186 GLU A C 1
ATOM 1391 O O . GLU A 1 186 ? 7.588 -11.821 11.472 1.00 89.06 186 GLU A O 1
ATOM 1396 N N . GLU A 1 187 ? 7.457 -14.067 11.299 1.00 84.25 187 GLU A N 1
ATOM 1397 C CA . GLU A 1 187 ? 6.329 -14.175 12.225 1.00 84.25 187 GLU A CA 1
ATOM 1398 C C . GLU A 1 187 ? 6.716 -13.599 13.582 1.00 84.25 187 GLU A C 1
ATOM 1400 O O . GLU A 1 187 ? 7.648 -14.056 14.256 1.00 84.25 187 GLU A O 1
ATOM 1405 N N . LYS A 1 188 ? 5.969 -12.581 13.989 1.00 82.12 188 LYS A N 1
ATOM 1406 C CA . LYS A 1 188 ? 6.129 -11.920 15.275 1.00 82.12 188 LYS A CA 1
ATOM 1407 C C . LYS A 1 188 ? 4.760 -11.845 15.921 1.00 82.12 188 LYS A C 1
ATOM 1409 O O . LYS A 1 188 ? 3.753 -11.579 15.264 1.00 82.12 188 LYS A O 1
ATOM 1414 N N . GLY A 1 189 ? 4.728 -12.099 17.229 1.00 88.50 189 GLY A N 1
ATOM 1415 C CA . GLY A 1 189 ? 3.549 -11.789 18.030 1.00 88.50 189 GLY A CA 1
ATOM 1416 C C . GLY A 1 189 ? 3.215 -10.297 17.945 1.00 88.50 189 GLY A C 1
ATOM 1417 O O . GLY A 1 189 ? 3.956 -9.518 17.351 1.00 88.50 189 GLY A O 1
ATOM 1418 N N . VAL A 1 190 ? 2.108 -9.895 18.567 1.00 92.62 190 VAL A N 1
ATOM 1419 C CA . VAL A 1 190 ? 1.713 -8.481 18.594 1.00 92.62 190 VAL A CA 1
ATOM 1420 C C . VAL A 1 190 ? 2.833 -7.640 19.211 1.00 92.62 190 VAL A C 1
ATOM 1422 O O . VAL A 1 190 ? 3.181 -7.798 20.383 1.00 92.62 190 VAL A O 1
ATOM 1425 N N . GLU A 1 191 ? 3.386 -6.751 18.400 1.00 94.50 191 GLU A N 1
ATOM 1426 C CA . GLU A 1 191 ? 4.420 -5.787 18.731 1.00 94.50 191 GLU A CA 1
ATOM 1427 C C . GLU A 1 191 ? 3.770 -4.413 18.913 1.00 94.50 191 GLU A C 1
ATOM 1429 O O . GLU A 1 191 ? 2.894 -4.005 18.152 1.00 94.50 191 GLU A O 1
ATOM 1434 N N . ARG A 1 192 ? 4.172 -3.680 19.950 1.00 96.56 192 ARG A N 1
ATOM 1435 C CA . ARG A 1 192 ? 3.674 -2.326 20.191 1.00 96.56 192 ARG A CA 1
ATOM 1436 C C . ARG A 1 192 ? 4.621 -1.326 19.531 1.00 96.56 192 ARG A C 1
ATOM 1438 O O . ARG A 1 192 ? 5.760 -1.225 19.971 1.00 96.56 192 ARG A O 1
ATOM 1445 N N . LEU A 1 193 ? 4.135 -0.596 18.526 1.00 95.19 193 LEU A N 1
ATOM 1446 C CA . LEU A 1 193 ? 4.916 0.409 17.794 1.00 95.19 193 LEU A CA 1
ATOM 1447 C C . LEU A 1 193 ? 4.885 1.771 18.505 1.00 95.19 193 LEU A C 1
ATOM 1449 O O . LEU A 1 193 ? 5.897 2.455 18.594 1.00 95.19 193 LEU A O 1
ATOM 1453 N N . SER A 1 194 ? 3.730 2.138 19.071 1.00 96.06 194 SER A N 1
ATOM 1454 C CA . SER A 1 194 ? 3.534 3.369 19.847 1.00 96.06 194 SER A CA 1
ATOM 1455 C C . SER A 1 194 ? 2.562 3.153 21.014 1.00 96.06 194 SER A C 1
ATOM 1457 O O . SER A 1 194 ? 2.110 2.041 21.307 1.00 96.06 194 SER A O 1
ATOM 1459 N N . ASN A 1 195 ? 2.176 4.224 21.712 1.00 96.12 195 ASN A N 1
ATOM 1460 C CA . ASN A 1 195 ? 1.127 4.119 22.722 1.00 96.12 195 ASN A CA 1
ATOM 1461 C C . ASN A 1 195 ? -0.249 3.758 22.143 1.00 96.12 195 ASN A C 1
ATOM 1463 O O . ASN A 1 195 ? -1.054 3.187 22.885 1.00 96.12 195 ASN A O 1
ATOM 1467 N N . LYS A 1 196 ? -0.501 4.058 20.866 1.00 96.88 196 LYS A N 1
ATOM 1468 C CA . LYS A 1 196 ? -1.793 3.857 20.204 1.00 96.88 196 LYS A CA 1
ATOM 1469 C C . LYS A 1 196 ? -1.711 2.890 19.023 1.00 96.88 196 LYS A C 1
ATOM 1471 O O . LYS A 1 196 ? -2.755 2.447 18.569 1.00 96.88 196 LYS A O 1
ATOM 1476 N N . VAL A 1 197 ? -0.520 2.520 18.561 1.00 97.50 197 VAL A N 1
ATOM 1477 C CA . VAL A 1 197 ? -0.341 1.646 17.397 1.00 97.50 197 VAL A CA 1
ATOM 1478 C C . VAL A 1 197 ? 0.345 0.347 17.810 1.00 97.50 197 VAL A C 1
ATOM 1480 O O . VAL A 1 197 ? 1.402 0.350 18.449 1.00 97.50 197 VAL A O 1
ATOM 1483 N N . SER A 1 198 ? -0.247 -0.780 17.428 1.00 96.62 198 SER A N 1
ATOM 1484 C CA . SER A 1 198 ? 0.379 -2.104 17.488 1.00 96.62 198 SER A CA 1
ATOM 1485 C C . SER A 1 198 ? 0.357 -2.774 16.124 1.00 96.62 198 SER A C 1
ATOM 1487 O O . SER A 1 198 ? -0.531 -2.492 15.326 1.00 96.62 198 SER A O 1
ATOM 1489 N N . ALA A 1 199 ? 1.297 -3.679 15.881 1.00 95.38 199 ALA A N 1
ATOM 1490 C CA . ALA A 1 199 ? 1.404 -4.434 14.646 1.00 95.38 199 ALA A CA 1
ATOM 1491 C C . ALA A 1 199 ? 1.664 -5.920 14.907 1.00 95.38 199 ALA A C 1
ATOM 1493 O O . ALA A 1 199 ? 2.287 -6.285 15.902 1.00 95.38 199 ALA A O 1
ATOM 1494 N N . CYS A 1 200 ? 1.240 -6.788 13.998 1.00 94.00 200 CYS A N 1
ATOM 1495 C CA . CYS A 1 200 ? 1.698 -8.172 13.930 1.00 94.00 200 CYS A CA 1
ATOM 1496 C C . CYS A 1 200 ? 1.992 -8.563 12.480 1.00 94.00 200 CYS A C 1
ATOM 1498 O O . CYS A 1 200 ? 1.440 -7.983 11.547 1.00 94.00 200 CYS A O 1
ATOM 1500 N N . CYS A 1 201 ? 2.897 -9.523 12.302 1.00 93.44 201 CYS A N 1
ATOM 1501 C CA . CYS A 1 201 ? 3.281 -10.048 10.994 1.00 93.44 201 CYS A CA 1
ATOM 1502 C C . CYS A 1 201 ? 2.905 -11.525 10.926 1.00 93.44 201 CYS A C 1
ATOM 1504 O O . CYS A 1 201 ? 3.274 -12.296 11.817 1.00 93.44 201 CYS A O 1
ATOM 1506 N N . ILE A 1 202 ? 2.198 -11.910 9.870 1.00 92.06 202 ILE A N 1
ATOM 1507 C CA . ILE A 1 202 ? 1.756 -13.276 9.620 1.00 92.06 202 ILE A CA 1
ATOM 1508 C C . ILE A 1 202 ? 2.399 -13.748 8.319 1.00 92.06 202 ILE A C 1
ATOM 1510 O O . ILE A 1 202 ? 2.111 -13.204 7.254 1.00 92.06 202 ILE A O 1
ATOM 1514 N N . ASN A 1 203 ? 3.258 -14.765 8.418 1.00 92.06 203 ASN A N 1
ATOM 1515 C CA . ASN A 1 203 ? 3.943 -15.348 7.269 1.00 92.06 203 ASN A CA 1
ATOM 1516 C C . ASN A 1 203 ? 3.068 -16.413 6.609 1.00 92.06 203 ASN A C 1
ATOM 1518 O O . ASN A 1 203 ? 3.206 -17.612 6.856 1.00 92.06 203 ASN A O 1
ATOM 1522 N N . SER A 1 204 ? 2.101 -15.958 5.829 1.00 90.00 204 SER A N 1
ATOM 1523 C CA . SER A 1 204 ? 1.126 -16.814 5.170 1.00 90.00 204 SER A CA 1
ATOM 1524 C C . SER A 1 204 ? 0.505 -16.065 4.006 1.00 90.00 204 SER A C 1
ATOM 1526 O O . SER A 1 204 ? 0.438 -14.835 4.011 1.00 90.00 204 SER A O 1
ATOM 1528 N N . LYS A 1 205 ? -0.043 -16.813 3.050 1.00 86.81 205 LYS A N 1
ATOM 1529 C CA . LYS A 1 205 ? -1.050 -16.256 2.149 1.00 86.81 205 LYS A CA 1
ATOM 1530 C C . LYS A 1 205 ? -2.333 -15.984 2.928 1.00 86.81 205 LYS A C 1
ATOM 1532 O O . LYS A 1 205 ? -2.592 -16.654 3.936 1.00 86.81 205 LYS A O 1
ATOM 1537 N N . TYR A 1 206 ? -3.125 -15.011 2.488 1.00 82.06 206 TYR A N 1
ATOM 1538 C CA . TYR A 1 206 ? -4.326 -14.607 3.217 1.00 82.06 206 TYR A CA 1
ATOM 1539 C C . TYR A 1 206 ? -5.407 -15.696 3.163 1.00 82.06 206 TYR A C 1
ATOM 1541 O O . TYR A 1 206 ? -6.052 -15.987 4.168 1.00 82.06 206 TYR A O 1
ATOM 1549 N N . GLU A 1 207 ? -5.569 -16.343 2.011 1.00 82.69 207 GLU A N 1
ATOM 1550 C CA . GLU A 1 207 ? -6.490 -17.459 1.780 1.00 82.69 207 GLU A CA 1
ATOM 1551 C C . GLU A 1 207 ? -6.187 -18.691 2.652 1.00 82.69 207 GLU A C 1
ATOM 1553 O O . GLU A 1 207 ? -7.087 -19.464 2.984 1.00 82.69 207 GLU A O 1
ATOM 1558 N N . ASP A 1 208 ? -4.938 -18.838 3.099 1.00 86.62 208 ASP A N 1
ATOM 1559 C CA . ASP A 1 208 ? -4.505 -19.922 3.983 1.00 86.62 208 ASP A CA 1
ATOM 1560 C C . ASP A 1 208 ? -4.756 -19.615 5.472 1.00 86.62 208 ASP A C 1
ATOM 1562 O O . ASP A 1 208 ? -4.604 -20.489 6.343 1.00 86.62 208 ASP A O 1
ATOM 1566 N N . LEU A 1 209 ? -5.166 -18.382 5.800 1.00 81.25 209 LEU A N 1
ATOM 1567 C CA . LEU A 1 209 ? -5.425 -17.975 7.175 1.00 81.25 209 LEU A CA 1
ATOM 1568 C C . LEU A 1 209 ? -6.669 -18.673 7.715 1.00 81.25 209 LEU A C 1
ATOM 1570 O O . LEU A 1 209 ? -7.816 -18.361 7.397 1.00 81.25 209 LEU A O 1
ATOM 1574 N N . LYS A 1 210 ? -6.444 -19.609 8.637 1.00 74.88 210 LYS A N 1
ATOM 1575 C CA . LYS A 1 210 ? -7.537 -20.192 9.415 1.00 74.88 210 LYS A CA 1
ATOM 1576 C C . LYS A 1 210 ? -8.124 -19.118 10.338 1.00 74.88 210 LYS A C 1
ATOM 1578 O O . LYS A 1 210 ? -7.351 -18.482 11.056 1.00 74.88 210 LYS A O 1
ATOM 1583 N N . PRO A 1 211 ? -9.460 -19.023 10.487 1.00 67.88 211 PRO A N 1
ATOM 1584 C CA . PRO A 1 211 ? -10.097 -18.100 11.441 1.00 67.88 211 PRO A CA 1
ATOM 1585 C C . PRO A 1 211 ? -9.617 -18.257 12.898 1.00 67.88 211 PRO A C 1
ATOM 1587 O O . PRO A 1 211 ? -9.782 -17.374 13.737 1.00 67.88 211 PRO A O 1
ATOM 1590 N N . SER A 1 212 ? -9.027 -19.410 13.235 1.00 63.69 212 SER A N 1
ATOM 1591 C CA . SER A 1 212 ? -8.439 -19.682 14.548 1.00 63.69 212 SER A CA 1
ATOM 1592 C C . SER A 1 212 ? -7.082 -19.009 14.785 1.00 63.69 212 SER A C 1
ATOM 1594 O O . SER A 1 212 ? -6.691 -18.856 15.944 1.00 63.69 212 SER A O 1
ATOM 1596 N N . ASN A 1 213 ? -6.363 -18.627 13.726 1.00 60.28 213 ASN A N 1
ATOM 1597 C CA . ASN A 1 213 ? -4.956 -18.229 13.757 1.00 60.28 213 ASN A CA 1
ATOM 1598 C C . ASN A 1 213 ? -4.808 -16.701 13.735 1.00 60.28 213 ASN A C 1
ATOM 1600 O O . ASN A 1 213 ? -4.386 -16.125 12.750 1.00 60.28 213 ASN A O 1
ATOM 1604 N N . PHE A 1 214 ? -5.126 -16.037 14.846 1.00 55.62 214 PHE A N 1
ATOM 1605 C CA . PHE A 1 214 ? -4.990 -14.581 15.048 1.00 55.62 214 PHE A CA 1
ATOM 1606 C C . PHE A 1 214 ? -5.994 -13.666 14.335 1.00 55.62 214 PHE A C 1
ATOM 1608 O O . PHE A 1 214 ? -6.462 -12.733 14.987 1.00 55.62 214 PHE A O 1
ATOM 1615 N N . VAL A 1 215 ? -6.433 -13.948 13.105 1.00 59.78 215 VAL A N 1
ATOM 1616 C CA . VAL A 1 215 ? -7.459 -13.122 12.435 1.00 59.78 215 VAL A CA 1
ATOM 1617 C C . VAL A 1 215 ? -8.860 -13.487 12.934 1.00 59.78 215 VAL A C 1
ATOM 1619 O O . VAL A 1 215 ? -9.686 -14.070 12.240 1.00 59.78 215 VAL A O 1
ATOM 1622 N N . LYS A 1 216 ? -9.127 -13.197 14.210 1.00 60.91 216 LYS A N 1
ATOM 1623 C CA . LYS A 1 216 ? -10.451 -13.401 14.823 1.00 60.91 216 LYS A CA 1
ATOM 1624 C C . LYS A 1 216 ? -11.449 -12.306 14.461 1.00 60.91 216 LYS A C 1
ATOM 1626 O O . LYS A 1 216 ? -12.596 -12.370 14.907 1.00 60.91 216 LYS A O 1
ATOM 1631 N N . THR A 1 217 ? -11.016 -11.280 13.742 1.00 73.38 217 THR A N 1
ATOM 1632 C CA . THR A 1 217 ? -11.814 -10.097 13.455 1.00 73.38 217 THR A CA 1
ATOM 1633 C C . THR A 1 217 ? -11.693 -9.732 11.988 1.00 73.38 217 THR A C 1
ATOM 1635 O O . THR A 1 217 ? -10.626 -9.807 11.387 1.00 73.38 217 THR A O 1
ATOM 1638 N N . THR A 1 218 ? -12.839 -9.396 11.414 1.00 87.06 218 THR A N 1
ATOM 1639 C CA . THR A 1 218 ? -12.956 -8.709 10.136 1.00 87.06 218 THR A CA 1
ATOM 1640 C C . THR A 1 218 ? -12.215 -7.370 10.238 1.00 87.06 218 THR A C 1
ATOM 1642 O O . THR A 1 218 ? -12.459 -6.665 11.224 1.00 87.06 218 THR A O 1
ATOM 1645 N N . PRO A 1 219 ? -11.349 -7.006 9.274 1.00 92.31 219 PRO A N 1
ATOM 1646 C CA . PRO A 1 219 ? -10.695 -5.704 9.304 1.00 92.31 219 PRO A CA 1
ATOM 1647 C C . PRO A 1 219 ? -11.714 -4.570 9.161 1.00 92.31 219 PRO A C 1
ATOM 1649 O O . PRO A 1 219 ? -12.730 -4.725 8.479 1.00 92.31 219 PRO A O 1
ATOM 1652 N N . ASP A 1 220 ? -11.420 -3.418 9.766 1.00 92.88 220 ASP A N 1
ATOM 1653 C CA . ASP A 1 220 ? -12.161 -2.180 9.499 1.00 92.88 220 ASP A CA 1
ATOM 1654 C C . ASP A 1 220 ? -11.715 -1.555 8.159 1.00 92.88 220 ASP A C 1
ATOM 1656 O O . ASP A 1 220 ? -12.506 -0.876 7.504 1.00 92.88 220 ASP A O 1
ATOM 1660 N N . LEU A 1 221 ? -10.466 -1.809 7.747 1.00 94.00 221 LEU A N 1
ATOM 1661 C CA . LEU A 1 221 ? -9.866 -1.360 6.490 1.00 94.00 221 LEU A CA 1
ATOM 1662 C C . LEU A 1 221 ? -8.940 -2.434 5.908 1.00 94.00 221 LEU A C 1
ATOM 1664 O O . LEU A 1 221 ? -8.140 -3.035 6.631 1.00 94.00 221 LEU A O 1
ATOM 1668 N N . LEU A 1 222 ? -9.003 -2.616 4.592 1.00 93.38 222 LEU A N 1
ATOM 1669 C CA . LEU A 1 222 ? -8.096 -3.488 3.853 1.00 93.38 222 LEU A CA 1
ATOM 1670 C C . LEU A 1 222 ? -7.122 -2.664 2.999 1.00 93.38 222 LEU A C 1
ATOM 1672 O O . LEU A 1 222 ? -7.547 -1.868 2.171 1.00 93.38 222 LEU A O 1
ATOM 1676 N N . THR A 1 223 ? -5.825 -2.880 3.163 1.00 92.88 223 THR A N 1
ATOM 1677 C CA . THR A 1 223 ? -4.788 -2.320 2.294 1.00 92.88 223 THR A CA 1
ATOM 1678 C C . THR A 1 223 ? -4.198 -3.440 1.450 1.00 92.88 223 THR A C 1
ATOM 1680 O O . THR A 1 223 ? -3.763 -4.454 1.995 1.00 92.88 223 THR A O 1
ATOM 1683 N N . LEU A 1 224 ? -4.193 -3.263 0.134 1.00 91.50 224 LEU A N 1
ATOM 1684 C CA . LEU A 1 224 ? -3.697 -4.230 -0.835 1.00 91.50 224 LEU A CA 1
ATOM 1685 C C . LEU A 1 224 ? -2.419 -3.698 -1.479 1.00 91.50 224 LEU A C 1
ATOM 1687 O O . LEU A 1 224 ? -2.439 -2.608 -2.045 1.00 91.50 224 LEU A O 1
ATOM 1691 N N . PHE A 1 225 ? -1.337 -4.463 -1.404 1.00 87.94 225 PHE A N 1
ATOM 1692 C CA . PHE A 1 225 ? -0.074 -4.141 -2.062 1.00 87.94 225 PHE A CA 1
ATOM 1693 C C . PHE A 1 225 ? 0.091 -4.983 -3.322 1.00 87.94 225 PHE A C 1
ATOM 1695 O O . PHE A 1 225 ? 0.064 -6.210 -3.235 1.00 87.94 225 PHE A O 1
ATOM 1702 N N . ASN A 1 226 ? 0.271 -4.319 -4.469 1.00 83.88 226 ASN A N 1
ATOM 1703 C CA . ASN A 1 226 ? 0.480 -4.944 -5.778 1.00 83.88 226 ASN A CA 1
ATOM 1704 C C . ASN A 1 226 ? -0.616 -5.988 -6.094 1.00 83.88 226 ASN A C 1
ATOM 1706 O O . ASN A 1 226 ? -0.349 -7.172 -6.330 1.00 83.88 226 ASN A O 1
ATOM 1710 N N . ALA A 1 227 ? -1.880 -5.561 -5.979 1.00 82.44 227 ALA A N 1
ATOM 1711 C CA . ALA A 1 227 ? -3.029 -6.456 -6.065 1.00 82.44 227 ALA A CA 1
ATOM 1712 C C . ALA A 1 227 ? -3.427 -6.791 -7.496 1.00 82.44 227 ALA A C 1
ATOM 1714 O O . ALA A 1 227 ? -3.930 -5.949 -8.223 1.00 82.44 227 ALA A O 1
ATOM 1715 N N . GLY A 1 228 ? -3.373 -8.074 -7.842 1.00 78.69 228 GLY A N 1
ATOM 1716 C CA . GLY A 1 228 ? -3.824 -8.574 -9.133 1.00 78.69 228 GLY A CA 1
ATOM 1717 C C . GLY A 1 228 ? -2.653 -9.043 -9.979 1.00 78.69 228 GLY A C 1
ATOM 1718 O O . GLY A 1 228 ? -2.068 -10.085 -9.687 1.00 78.69 228 GLY A O 1
ATOM 1719 N N . PHE A 1 229 ? -2.360 -8.318 -11.060 1.00 63.94 229 PHE A N 1
ATOM 1720 C CA . PHE A 1 229 ? -1.424 -8.768 -12.097 1.00 63.94 229 PHE A CA 1
ATOM 1721 C C . PHE A 1 229 ? 0.030 -8.813 -11.613 1.00 63.94 229 PHE A C 1
ATOM 1723 O O . PHE A 1 229 ? 0.810 -9.659 -12.045 1.00 63.94 229 PHE A O 1
ATOM 1730 N N . THR A 1 230 ? 0.390 -7.903 -10.716 1.00 66.31 230 THR A N 1
ATOM 1731 C CA . THR A 1 230 ? 1.782 -7.556 -10.408 1.00 66.31 230 THR A CA 1
ATOM 1732 C C . THR A 1 230 ? 2.418 -8.465 -9.360 1.00 66.31 230 THR A C 1
ATOM 1734 O O . THR A 1 230 ? 3.640 -8.572 -9.294 1.00 66.31 230 THR A O 1
ATOM 1737 N N . CYS A 1 231 ? 1.603 -9.210 -8.608 1.00 72.69 231 CYS A N 1
ATOM 1738 C CA . CYS A 1 231 ? 2.065 -10.221 -7.664 1.00 72.69 231 CYS A CA 1
ATOM 1739 C C . CYS A 1 231 ? 1.344 -11.566 -7.901 1.00 72.69 231 CYS A C 1
ATOM 1741 O O . CYS A 1 231 ? 0.343 -11.855 -7.237 1.00 72.69 231 CYS A O 1
ATOM 1743 N N . PRO A 1 232 ? 1.835 -12.412 -8.834 1.00 73.12 232 PRO A N 1
ATOM 1744 C CA . PRO A 1 232 ? 1.199 -13.689 -9.180 1.00 73.12 232 PRO A CA 1
ATOM 1745 C C . PRO A 1 232 ? 1.302 -14.745 -8.069 1.00 73.12 232 PRO A C 1
ATOM 1747 O O . PRO A 1 232 ? 0.664 -15.796 -8.146 1.00 73.12 232 PRO A O 1
ATOM 1750 N N . ASP A 1 233 ? 2.099 -14.483 -7.032 1.00 79.06 233 ASP A N 1
ATOM 1751 C CA . ASP A 1 233 ? 2.268 -15.385 -5.896 1.00 79.06 233 ASP A CA 1
ATOM 1752 C C . ASP A 1 233 ? 1.009 -15.491 -5.020 1.00 79.06 233 ASP A C 1
ATOM 1754 O O . ASP A 1 233 ? 0.873 -16.465 -4.267 1.00 79.06 233 ASP A O 1
ATOM 1758 N N . TYR A 1 234 ? 0.065 -14.551 -5.140 1.00 79.81 234 TYR A N 1
ATOM 1759 C CA . TYR A 1 234 ? -1.215 -14.573 -4.430 1.00 79.81 234 TYR A CA 1
ATOM 1760 C C . TYR A 1 234 ? -2.368 -14.968 -5.349 1.00 79.81 234 TYR A C 1
ATOM 1762 O O . TYR A 1 234 ? -2.535 -14.433 -6.445 1.00 79.81 234 TYR A O 1
ATOM 1770 N N . ASP A 1 235 ? -3.245 -15.844 -4.850 1.00 88.25 235 ASP A N 1
ATOM 1771 C CA . ASP A 1 235 ? -4.597 -15.947 -5.394 1.00 88.25 235 ASP A CA 1
ATOM 1772 C C . ASP A 1 235 ? -5.413 -14.759 -4.868 1.00 88.25 235 ASP A C 1
ATOM 1774 O O . ASP A 1 235 ? -6.126 -14.860 -3.868 1.00 88.25 235 ASP A O 1
ATOM 1778 N N . TRP A 1 236 ? -5.281 -13.599 -5.519 1.00 89.06 236 TRP A N 1
ATOM 1779 C CA . TRP A 1 236 ? -5.973 -12.371 -5.113 1.00 89.06 236 TRP A CA 1
ATOM 1780 C C . TRP A 1 236 ? -7.492 -12.533 -5.086 1.00 89.06 236 TRP A C 1
ATOM 1782 O O . TRP A 1 236 ? -8.160 -11.976 -4.213 1.00 89.06 236 TRP A O 1
ATOM 1792 N N . ALA A 1 237 ? -8.051 -13.339 -5.992 1.00 90.06 237 ALA A N 1
ATOM 1793 C CA . ALA A 1 237 ? -9.482 -13.602 -6.012 1.00 90.06 237 ALA A CA 1
ATOM 1794 C C . ALA A 1 237 ? -9.899 -14.416 -4.779 1.00 90.06 237 ALA A C 1
ATOM 1796 O O . ALA A 1 237 ? -10.835 -14.028 -4.076 1.00 90.06 237 ALA A O 1
ATOM 1797 N N . GLY A 1 238 ? -9.179 -15.500 -4.476 1.00 89.00 238 GLY A N 1
ATOM 1798 C CA . GLY A 1 238 ? -9.386 -16.304 -3.271 1.00 89.00 238 GLY A CA 1
ATOM 1799 C C . GLY A 1 238 ? -9.158 -15.515 -1.978 1.00 89.00 238 GLY A C 1
ATOM 1800 O O . GLY A 1 238 ? -9.958 -15.611 -1.042 1.00 89.00 238 GLY A O 1
ATOM 1801 N N . THR A 1 239 ? -8.124 -14.672 -1.944 1.00 88.62 239 THR A N 1
ATOM 1802 C CA . THR A 1 239 ? -7.814 -13.742 -0.850 1.00 88.62 239 THR A CA 1
ATOM 1803 C C . THR A 1 239 ? -8.985 -12.801 -0.585 1.00 88.62 239 THR A C 1
ATOM 1805 O O . THR A 1 239 ? -9.535 -12.799 0.518 1.00 88.62 239 THR A O 1
ATOM 1808 N N . LEU A 1 240 ? -9.422 -12.036 -1.591 1.00 89.00 240 LEU A N 1
ATOM 1809 C CA . LEU A 1 240 ? -10.484 -11.043 -1.427 1.00 89.00 240 LEU A CA 1
ATOM 1810 C C . LEU A 1 240 ? -11.820 -11.702 -1.082 1.00 89.00 240 LEU A C 1
ATOM 1812 O O . LEU A 1 240 ? -12.519 -11.238 -0.183 1.00 89.00 240 LEU A O 1
ATOM 1816 N N . GLN A 1 241 ? -12.152 -12.836 -1.704 1.00 88.44 241 GLN A N 1
ATOM 1817 C CA . GLN A 1 241 ? -13.339 -13.611 -1.330 1.00 88.44 241 GLN A CA 1
ATOM 1818 C C . GLN A 1 241 ? -13.277 -14.094 0.125 1.00 88.44 241 GLN A C 1
ATOM 1820 O O . GLN A 1 241 ? -14.282 -14.049 0.839 1.00 88.44 241 GLN A O 1
ATOM 1825 N N . SER A 1 242 ? -12.105 -14.511 0.605 1.00 85.88 242 SER A N 1
ATOM 1826 C CA . SER A 1 242 ? -11.910 -14.928 1.999 1.00 85.88 242 SER A CA 1
ATOM 1827 C C . SER A 1 242 ? -12.054 -13.760 2.978 1.00 85.88 242 SER A C 1
ATOM 1829 O O . SER A 1 242 ? -12.655 -13.922 4.041 1.00 85.88 242 SER A O 1
ATOM 1831 N N . VAL A 1 243 ? -11.571 -12.564 2.626 1.00 85.25 243 VAL A N 1
ATOM 1832 C CA . VAL A 1 243 ? -11.783 -11.347 3.429 1.00 85.25 243 VAL A CA 1
ATOM 1833 C C . VAL A 1 243 ? -13.274 -10.999 3.487 1.00 85.25 243 VAL A C 1
ATOM 1835 O O . VAL A 1 243 ? -13.844 -10.851 4.569 1.00 85.25 243 VAL A O 1
ATOM 1838 N N . LEU A 1 244 ? -13.913 -10.900 2.319 1.00 85.06 244 LEU A N 1
ATOM 1839 C CA . LEU A 1 244 ? -15.280 -10.404 2.167 1.00 85.06 244 LEU A CA 1
ATOM 1840 C C . LEU A 1 244 ? -16.332 -11.379 2.704 1.00 85.06 244 LEU A C 1
ATOM 1842 O O . LEU A 1 244 ? -17.331 -10.948 3.271 1.00 85.06 244 LEU A O 1
ATOM 1846 N N . SER A 1 245 ? -16.109 -12.691 2.599 1.00 84.25 245 SER A N 1
ATOM 1847 C CA . SER A 1 245 ? -17.035 -13.703 3.138 1.00 84.25 245 SER A CA 1
ATOM 1848 C C . SER A 1 245 ? -17.154 -13.670 4.665 1.00 84.25 245 SER A C 1
ATOM 1850 O O . SER A 1 245 ? -18.179 -14.075 5.214 1.00 84.25 245 SER A O 1
ATOM 1852 N N . ASN A 1 246 ? -16.134 -13.154 5.354 1.00 78.12 246 ASN A N 1
ATOM 1853 C CA . ASN A 1 246 ? -16.145 -12.948 6.800 1.00 78.12 246 ASN A CA 1
ATOM 1854 C C . ASN A 1 246 ? -16.644 -11.549 7.197 1.00 78.12 246 ASN A C 1
ATOM 1856 O O . ASN A 1 246 ? -16.735 -11.235 8.387 1.00 78.12 246 ASN A O 1
ATOM 1860 N N . ALA A 1 247 ? -16.950 -10.690 6.224 1.00 82.44 247 ALA A N 1
ATOM 1861 C CA . ALA A 1 247 ? -17.388 -9.330 6.461 1.00 82.44 247 ALA A CA 1
ATOM 1862 C C . ALA A 1 247 ? -18.899 -9.240 6.664 1.00 82.44 247 ALA A C 1
ATOM 1864 O O . ALA A 1 247 ? -19.691 -9.793 5.903 1.00 82.44 247 ALA A O 1
ATOM 1865 N N . ILE A 1 248 ? -19.319 -8.473 7.670 1.00 78.50 248 ILE A N 1
ATOM 1866 C CA . ILE A 1 248 ? -20.710 -8.029 7.770 1.00 78.50 248 ILE A CA 1
ATOM 1867 C C . ILE A 1 248 ? -20.798 -6.687 7.040 1.00 78.50 248 ILE A C 1
ATOM 1869 O O . ILE A 1 248 ? -20.619 -5.633 7.645 1.00 78.50 248 ILE A O 1
ATOM 1873 N N . GLY A 1 249 ? -21.054 -6.740 5.732 1.00 83.38 249 GLY A N 1
ATOM 1874 C CA . GLY A 1 249 ? -21.174 -5.562 4.870 1.00 83.38 249 GLY A CA 1
ATOM 1875 C C . GLY A 1 249 ? -19.942 -5.310 4.000 1.00 83.38 249 GLY A C 1
ATOM 1876 O O . GLY A 1 249 ? -19.156 -6.216 3.736 1.00 83.38 249 GLY A O 1
ATOM 1877 N N . THR A 1 250 ? -19.807 -4.076 3.520 1.00 83.94 250 THR A N 1
ATOM 1878 C CA . THR A 1 250 ? -18.700 -3.647 2.658 1.00 83.94 250 THR A CA 1
ATOM 1879 C C . THR A 1 250 ? -17.487 -3.265 3.496 1.00 83.94 250 THR A C 1
ATOM 1881 O O . THR A 1 250 ? -17.605 -2.424 4.389 1.00 83.94 250 THR A O 1
ATOM 1884 N N . ILE A 1 251 ? -16.327 -3.840 3.181 1.00 89.38 251 ILE A N 1
ATOM 1885 C CA . ILE A 1 251 ? -15.049 -3.402 3.743 1.00 89.38 251 ILE A CA 1
ATOM 1886 C C . ILE A 1 251 ? -14.452 -2.383 2.774 1.00 89.38 251 ILE A C 1
ATOM 1888 O O . ILE A 1 251 ? -14.254 -2.716 1.604 1.00 89.38 251 ILE A O 1
ATOM 1892 N N . PRO A 1 252 ? -14.177 -1.152 3.222 1.00 90.81 252 PRO A N 1
ATOM 1893 C CA . PRO A 1 252 ? -13.440 -0.209 2.407 1.00 90.81 252 PRO A CA 1
ATOM 1894 C C . PRO A 1 252 ? -12.008 -0.711 2.244 1.00 90.81 252 PRO A C 1
ATOM 1896 O O . PRO A 1 252 ? -11.415 -1.260 3.177 1.00 90.81 252 PRO A O 1
ATOM 1899 N N . PHE A 1 253 ? -11.455 -0.515 1.055 1.00 90.94 253 PHE A N 1
ATOM 1900 C CA . PHE A 1 253 ? -10.092 -0.913 0.770 1.00 90.94 253 PHE A CA 1
ATOM 1901 C C . PHE A 1 253 ? -9.324 0.198 0.060 1.00 90.94 253 PHE A C 1
ATOM 1903 O O . PHE A 1 253 ? -9.909 1.112 -0.522 1.00 90.94 253 PHE A O 1
ATOM 1910 N N . PHE A 1 254 ? -8.005 0.105 0.136 1.00 88.19 254 PHE A N 1
ATOM 1911 C CA . PHE A 1 254 ? -7.059 0.934 -0.591 1.00 88.19 254 PHE A CA 1
ATOM 1912 C C . PHE A 1 254 ? -6.043 0.010 -1.264 1.00 88.19 254 PHE A C 1
ATOM 1914 O O . PHE A 1 254 ? -5.502 -0.879 -0.609 1.00 88.19 254 PHE A O 1
ATOM 1921 N N . ALA A 1 255 ? -5.820 0.196 -2.562 1.00 88.12 255 ALA A N 1
ATOM 1922 C CA . ALA A 1 255 ? -4.811 -0.532 -3.320 1.00 88.12 255 ALA A CA 1
ATOM 1923 C C . ALA A 1 255 ? -3.632 0.394 -3.621 1.00 88.12 255 ALA A C 1
ATOM 1925 O O . ALA A 1 255 ? -3.822 1.573 -3.922 1.00 88.12 255 ALA A O 1
ATOM 1926 N N . THR A 1 256 ? -2.423 -0.139 -3.511 1.00 86.31 256 THR A N 1
ATOM 1927 C CA . THR A 1 256 ? -1.188 0.581 -3.791 1.00 86.31 256 THR A CA 1
ATOM 1928 C C . THR A 1 256 ? -0.208 -0.333 -4.510 1.00 86.31 256 THR A C 1
ATOM 1930 O O . THR A 1 256 ? -0.190 -1.538 -4.258 1.00 86.31 256 THR A O 1
ATOM 1933 N N . SER A 1 257 ? 0.589 0.245 -5.403 1.00 82.56 257 SER A N 1
ATOM 1934 C CA . SER A 1 257 ? 1.537 -0.484 -6.246 1.00 82.56 257 SER A CA 1
ATOM 1935 C C . SER A 1 257 ? 2.833 0.314 -6.374 1.00 82.56 257 SER A C 1
ATOM 1937 O O . SER A 1 257 ? 2.841 1.520 -6.108 1.00 82.56 257 SER A O 1
ATOM 1939 N N . ASN A 1 258 ? 3.924 -0.333 -6.786 1.00 77.31 258 ASN A N 1
ATOM 1940 C CA . ASN A 1 258 ? 5.234 0.329 -6.863 1.00 77.31 258 ASN A CA 1
ATOM 1941 C C . ASN A 1 258 ? 5.307 1.376 -7.987 1.00 77.31 258 ASN A C 1
ATOM 1943 O O . ASN A 1 258 ? 6.140 2.282 -7.942 1.00 77.31 258 ASN A O 1
ATOM 1947 N N . SER A 1 259 ? 4.442 1.272 -8.998 1.00 79.12 259 SER A N 1
ATOM 1948 C CA . SER A 1 259 ? 4.373 2.217 -10.111 1.00 79.12 259 SER A CA 1
ATOM 1949 C C . SER A 1 259 ? 2.943 2.570 -10.520 1.00 79.12 259 SER A C 1
ATOM 1951 O O . SER A 1 259 ? 1.979 1.860 -10.237 1.00 79.12 259 SER A O 1
ATOM 1953 N N . GLU A 1 260 ? 2.805 3.684 -11.239 1.00 73.38 260 GLU A N 1
ATOM 1954 C CA . GLU A 1 260 ? 1.521 4.142 -11.779 1.00 73.38 260 GLU A CA 1
ATOM 1955 C C . GLU A 1 260 ? 0.914 3.137 -12.769 1.00 73.38 260 GLU A C 1
ATOM 1957 O O . GLU A 1 260 ? -0.287 2.883 -12.731 1.00 73.38 260 GLU A O 1
ATOM 1962 N N . LEU A 1 261 ? 1.742 2.520 -13.620 1.00 75.12 261 LEU A N 1
ATOM 1963 C CA . LEU A 1 261 ? 1.277 1.522 -14.585 1.00 75.12 261 LEU A CA 1
ATOM 1964 C C . LEU A 1 261 ? 0.789 0.244 -13.890 1.00 75.12 261 LEU A C 1
ATOM 1966 O O . LEU A 1 261 ? -0.228 -0.321 -14.282 1.00 75.12 261 LEU A O 1
ATOM 1970 N N . GLU A 1 262 ? 1.490 -0.195 -12.845 1.00 80.75 262 GLU A N 1
ATOM 1971 C CA . GLU A 1 262 ? 1.048 -1.309 -12.003 1.00 80.75 262 GLU A CA 1
ATOM 1972 C C . GLU A 1 262 ? -0.279 -0.991 -11.316 1.00 80.75 262 GLU A C 1
ATOM 1974 O O . GLU A 1 262 ? -1.194 -1.804 -11.373 1.00 80.75 262 GLU A O 1
ATOM 1979 N N . ASN A 1 263 ? -0.426 0.218 -10.770 1.00 79.75 263 ASN A N 1
ATOM 1980 C CA . ASN A 1 263 ? -1.670 0.654 -10.143 1.00 79.75 263 ASN A CA 1
ATOM 1981 C C . ASN A 1 263 ? -2.853 0.628 -11.127 1.00 79.75 263 ASN A C 1
ATOM 1983 O O . ASN A 1 263 ? -3.932 0.158 -10.778 1.00 79.75 263 ASN A O 1
ATOM 1987 N N . LEU A 1 264 ? -2.659 1.075 -12.375 1.00 80.38 264 LEU A N 1
ATOM 1988 C CA . LEU A 1 264 ? -3.696 0.990 -13.411 1.00 80.38 264 LEU A CA 1
ATOM 1989 C C . LEU A 1 264 ? -4.116 -0.460 -13.689 1.00 80.38 264 LEU A C 1
ATOM 1991 O O . LEU A 1 264 ? -5.312 -0.749 -13.726 1.00 80.38 264 LEU A O 1
ATOM 1995 N N . ASN A 1 265 ? -3.148 -1.369 -13.835 1.00 82.06 265 ASN A N 1
ATOM 1996 C CA . ASN A 1 265 ? -3.419 -2.788 -14.085 1.00 82.06 265 ASN A CA 1
ATOM 1997 C C . ASN A 1 265 ? -4.117 -3.462 -12.894 1.00 82.06 265 ASN A C 1
ATOM 1999 O O . ASN A 1 265 ? -5.050 -4.243 -13.077 1.00 82.06 265 ASN A O 1
ATOM 2003 N N . ASP A 1 266 ? -3.680 -3.156 -11.674 1.00 85.50 266 ASP A N 1
ATOM 2004 C CA . ASP A 1 266 ? -4.249 -3.685 -10.435 1.00 85.50 266 ASP A CA 1
ATOM 2005 C C . ASP A 1 266 ? -5.707 -3.220 -10.265 1.00 85.50 266 ASP A C 1
ATOM 2007 O O . ASP A 1 266 ? -6.609 -4.007 -9.962 1.00 85.50 266 ASP A O 1
ATOM 2011 N N . VAL A 1 267 ? -5.971 -1.944 -10.555 1.00 85.56 267 VAL A N 1
ATOM 2012 C CA . VAL A 1 267 ? -7.314 -1.359 -10.563 1.00 85.56 267 VAL A CA 1
ATOM 2013 C C . VAL A 1 267 ? -8.217 -1.996 -11.626 1.00 85.56 267 VAL A C 1
ATOM 2015 O O . VAL A 1 267 ? -9.349 -2.376 -11.314 1.00 85.56 267 VAL A O 1
ATOM 2018 N N . GLU A 1 268 ? -7.735 -2.146 -12.862 1.00 85.56 268 GLU A N 1
ATOM 2019 C CA . GLU A 1 268 ? -8.485 -2.794 -13.945 1.00 85.56 268 GLU A CA 1
ATOM 2020 C C . GLU A 1 268 ? -8.814 -4.252 -13.599 1.00 85.56 268 GLU A C 1
ATOM 2022 O O . GLU A 1 268 ? -9.926 -4.732 -13.853 1.00 85.56 268 GLU A O 1
ATOM 2027 N N . TRP A 1 269 ? -7.873 -4.956 -12.964 1.00 89.06 269 TRP A N 1
ATOM 2028 C CA . TRP A 1 269 ? -8.081 -6.319 -12.496 1.00 89.06 269 TRP A CA 1
ATOM 2029 C C . TRP A 1 269 ? -9.177 -6.389 -11.423 1.00 89.06 269 TRP A C 1
ATOM 2031 O O . TRP A 1 269 ? -10.052 -7.261 -11.498 1.00 89.06 269 TRP A O 1
ATOM 2041 N N . LEU A 1 270 ? -9.171 -5.472 -10.449 1.00 89.19 270 LEU A N 1
ATOM 2042 C CA . LEU A 1 270 ? -10.185 -5.408 -9.389 1.00 89.19 270 LEU A CA 1
ATOM 2043 C C . LEU A 1 270 ? -11.592 -5.144 -9.951 1.00 89.19 270 LEU A C 1
ATOM 2045 O O . LEU A 1 270 ? -12.546 -5.804 -9.523 1.00 89.19 270 LEU A O 1
ATOM 2049 N N . ASP A 1 271 ? -11.721 -4.240 -10.925 1.00 88.88 271 ASP A N 1
ATOM 2050 C CA . ASP A 1 271 ? -12.997 -3.915 -11.582 1.00 88.88 271 ASP A CA 1
ATOM 2051 C C . ASP A 1 271 ? -13.505 -5.096 -12.418 1.00 88.88 271 ASP A C 1
ATOM 2053 O O . ASP A 1 271 ? -14.636 -5.560 -12.252 1.00 88.88 271 ASP A O 1
ATOM 2057 N N . SER A 1 272 ? -12.624 -5.688 -13.230 1.00 89.38 272 SER A N 1
ATOM 2058 C CA . SER A 1 272 ? -12.944 -6.834 -14.093 1.00 89.38 272 SER A CA 1
ATOM 2059 C C . SER A 1 272 ? -13.428 -8.062 -13.316 1.00 89.38 272 SER A C 1
ATOM 2061 O O . SER A 1 272 ? -14.227 -8.853 -13.825 1.00 89.38 272 SER A O 1
ATOM 2063 N N . ASN A 1 273 ? -12.966 -8.228 -12.074 1.00 89.44 273 ASN A N 1
ATOM 2064 C CA . ASN A 1 273 ? -13.379 -9.318 -11.188 1.00 89.44 273 ASN A CA 1
ATOM 2065 C C . ASN A 1 273 ? -14.540 -8.940 -10.249 1.00 89.44 273 ASN A C 1
ATOM 2067 O O . ASN A 1 273 ? -14.989 -9.777 -9.463 1.00 89.44 273 ASN A O 1
ATOM 2071 N N . GLY A 1 274 ? -15.068 -7.716 -10.347 1.00 90.62 274 GLY A N 1
ATOM 2072 C CA . GLY A 1 274 ? -16.214 -7.248 -9.568 1.00 90.62 274 GLY A CA 1
ATOM 2073 C C . GLY A 1 274 ? -15.909 -7.007 -8.088 1.00 90.62 274 GLY A C 1
ATOM 2074 O O . GLY A 1 274 ? -16.821 -7.083 -7.262 1.00 90.62 274 GLY A O 1
ATOM 2075 N N . PHE A 1 275 ? -14.645 -6.750 -7.742 1.00 88.38 275 PHE A N 1
ATOM 2076 C CA . PHE A 1 275 ? -14.238 -6.360 -6.388 1.00 88.38 275 PHE A CA 1
ATOM 2077 C C . PHE A 1 275 ? -14.367 -4.855 -6.151 1.00 88.38 275 PHE A C 1
ATOM 2079 O O . PHE A 1 275 ? -14.511 -4.422 -5.007 1.00 88.38 275 PHE A O 1
ATOM 2086 N N . CYS A 1 276 ? -14.373 -4.063 -7.221 1.00 85.62 276 CYS A N 1
ATOM 2087 C CA . CYS A 1 276 ? -14.738 -2.658 -7.190 1.00 85.62 276 CYS A CA 1
ATOM 2088 C C . CYS A 1 276 ? -15.654 -2.307 -8.362 1.00 85.62 276 CYS A C 1
ATOM 2090 O O . CYS A 1 276 ? -15.881 -3.117 -9.257 1.00 85.62 276 CYS A O 1
ATOM 2092 N N . SER A 1 277 ? -16.240 -1.118 -8.293 1.00 77.75 277 SER A N 1
ATOM 2093 C CA . SER A 1 277 ? -16.988 -0.529 -9.394 1.00 77.75 277 SER A CA 1
ATOM 2094 C C . SER A 1 277 ? -16.640 0.945 -9.461 1.00 77.75 277 SER A C 1
ATOM 2096 O O . SER A 1 277 ? -16.827 1.668 -8.476 1.00 77.75 277 SER A O 1
ATOM 2098 N N . PHE A 1 278 ? -16.162 1.397 -10.612 1.00 73.00 278 PHE A N 1
ATOM 2099 C CA . PHE A 1 278 ? -15.999 2.819 -10.868 1.00 73.00 278 PHE A CA 1
ATOM 2100 C C . PHE A 1 278 ? -17.313 3.381 -11.401 1.00 73.00 278 PHE A C 1
ATOM 2102 O O . PHE A 1 278 ? -17.731 3.056 -12.512 1.00 73.00 278 PHE A O 1
ATOM 2109 N N . ASP A 1 279 ? -17.956 4.258 -10.630 1.00 60.41 279 ASP A N 1
ATOM 2110 C CA . ASP A 1 279 ? -19.033 5.105 -11.150 1.00 60.41 279 ASP A CA 1
ATOM 2111 C C . ASP A 1 279 ? -18.415 6.181 -12.064 1.00 60.41 279 ASP A C 1
ATOM 2113 O O . ASP A 1 279 ? -18.348 7.364 -11.731 1.00 60.41 279 ASP A O 1
ATOM 2117 N N . LEU A 1 280 ? -17.938 5.770 -13.243 1.00 55.22 280 LEU A N 1
ATOM 2118 C CA . LEU A 1 280 ? -17.449 6.679 -14.288 1.00 55.22 280 LEU A CA 1
ATOM 2119 C C . LEU A 1 280 ? -18.588 7.514 -14.903 1.00 55.22 280 LEU A C 1
ATOM 2121 O O . LEU A 1 280 ? -18.343 8.469 -15.634 1.00 55.22 280 LEU A O 1
ATOM 2125 N N . ASP A 1 281 ? -19.842 7.191 -14.575 1.00 52.38 281 ASP A N 1
ATOM 2126 C CA . ASP A 1 281 ? -21.040 7.880 -15.061 1.00 52.38 281 ASP A CA 1
ATOM 2127 C C . ASP A 1 281 ? -21.388 9.166 -14.278 1.00 52.38 281 ASP A C 1
ATOM 2129 O O . ASP A 1 281 ? -22.419 9.795 -14.544 1.00 52.38 281 ASP A O 1
ATOM 2133 N N . GLY A 1 282 ? -20.521 9.615 -13.359 1.00 51.44 282 GLY A N 1
ATOM 2134 C CA . GLY A 1 282 ? -20.700 10.845 -12.573 1.00 51.44 282 GLY A CA 1
ATOM 2135 C C . GLY A 1 282 ? -20.897 12.135 -13.389 1.00 51.44 282 GLY A C 1
ATOM 2136 O O . GLY A 1 282 ? -21.475 13.091 -12.875 1.00 51.44 282 GLY A O 1
ATOM 2137 N N . ASP A 1 283 ? -20.530 12.143 -14.676 1.00 47.22 283 ASP A N 1
ATOM 2138 C CA . ASP A 1 283 ? -20.725 13.281 -15.590 1.00 47.22 283 ASP A CA 1
ATOM 2139 C C . ASP A 1 283 ? -22.019 13.221 -16.428 1.00 47.22 283 ASP A C 1
ATOM 2141 O O . ASP A 1 283 ? -22.273 14.090 -17.267 1.00 47.22 283 ASP A O 1
ATOM 2145 N N . ARG A 1 284 ? -22.906 12.244 -16.188 1.00 47.12 284 ARG A N 1
ATOM 2146 C CA . ARG A 1 284 ? -24.254 12.200 -16.797 1.00 47.12 284 ARG A CA 1
ATOM 2147 C C . ARG A 1 284 ? -25.384 12.588 -15.845 1.00 47.12 284 ARG A C 1
ATOM 2149 O O . ARG A 1 284 ? -26.552 12.304 -16.121 1.00 47.12 284 ARG A O 1
ATOM 2156 N N . ALA A 1 285 ? -25.082 13.328 -14.780 1.00 43.31 285 ALA A N 1
ATOM 2157 C CA . ALA A 1 285 ? -26.083 14.005 -13.955 1.00 43.31 285 ALA A CA 1
ATOM 2158 C C . ALA A 1 285 ? -26.705 15.210 -14.703 1.00 43.31 285 ALA A C 1
ATOM 2160 O O . ALA A 1 285 ? -26.505 16.370 -14.355 1.00 43.31 285 ALA A O 1
ATOM 2161 N N . GLY A 1 286 ? -27.455 14.928 -15.772 1.00 42.97 286 GLY A N 1
ATOM 2162 C CA . GLY A 1 286 ? -28.147 15.931 -16.584 1.00 42.97 286 GLY A CA 1
ATOM 2163 C C . GLY A 1 286 ? -29.237 15.383 -17.510 1.00 42.97 286 GLY A C 1
ATOM 2164 O O . GLY A 1 286 ? -29.680 16.100 -18.405 1.00 42.97 286 GLY A O 1
ATOM 2165 N N . GLY A 1 287 ? -29.678 14.134 -17.332 1.00 40.34 287 GLY A N 1
ATOM 2166 C CA . GLY A 1 287 ? -30.763 13.558 -18.124 1.00 40.34 287 GLY A CA 1
ATOM 2167 C C . GLY A 1 287 ? -31.716 12.746 -17.262 1.00 40.34 287 GLY A C 1
ATOM 2168 O O . GLY A 1 287 ? -31.352 11.677 -16.787 1.00 40.34 287 GLY A O 1
ATOM 2169 N N . ASP A 1 288 ? -32.937 13.251 -17.088 1.00 46.53 288 ASP A N 1
ATOM 2170 C CA . ASP A 1 288 ? -34.072 12.524 -16.519 1.00 46.53 288 ASP A CA 1
ATOM 2171 C C . ASP A 1 288 ? -34.259 11.178 -17.241 1.00 46.53 288 ASP A C 1
ATOM 2173 O O . ASP A 1 288 ? -34.817 11.102 -18.337 1.00 46.53 288 ASP A O 1
ATOM 2177 N N . GLY A 1 289 ? -33.780 10.101 -16.626 1.00 40.81 289 GLY A N 1
ATOM 2178 C CA . GLY A 1 289 ? -33.901 8.748 -17.145 1.00 40.81 289 GLY A CA 1
ATOM 2179 C C . GLY A 1 289 ? -33.980 7.762 -15.995 1.00 40.81 289 GLY A C 1
ATOM 2180 O O . GLY A 1 289 ? -32.974 7.421 -15.388 1.00 40.81 289 GLY A O 1
ATOM 2181 N N . VAL A 1 290 ? -35.196 7.317 -15.691 1.00 46.81 290 VAL A N 1
ATOM 2182 C CA . VAL A 1 290 ? -35.495 6.249 -14.731 1.00 46.81 290 VAL A CA 1
ATOM 2183 C C . VAL A 1 290 ? -34.721 4.985 -15.135 1.00 46.81 290 VAL A C 1
ATOM 2185 O O . VAL A 1 290 ? -35.105 4.307 -16.086 1.00 46.81 290 VAL A O 1
ATOM 2188 N N . GLY A 1 291 ? -33.616 4.698 -14.443 1.00 35.31 291 GLY A N 1
ATOM 2189 C CA . GLY A 1 291 ? -32.766 3.527 -14.656 1.00 35.31 291 GLY A CA 1
ATOM 2190 C C . GLY A 1 291 ? -32.973 2.474 -13.570 1.00 35.31 291 GLY A C 1
ATOM 2191 O O . GLY A 1 291 ? -32.804 2.746 -12.384 1.00 35.31 291 GLY A O 1
ATOM 2192 N N . GLU A 1 292 ? -33.371 1.275 -13.993 1.00 32.97 292 GLU A N 1
ATOM 2193 C CA . GLU A 1 292 ? -33.610 0.090 -13.168 1.00 32.97 292 GLU A CA 1
ATOM 2194 C C . GLU A 1 292 ? -32.376 -0.338 -12.361 1.00 32.97 292 GLU A C 1
ATOM 2196 O O . GLU A 1 292 ? -31.290 -0.557 -12.897 1.00 32.97 292 GLU A O 1
ATOM 2201 N N . THR A 1 293 ? -32.573 -0.557 -11.063 1.00 30.00 293 THR A N 1
ATOM 2202 C CA . THR A 1 293 ? -31.590 -1.178 -10.173 1.00 30.00 293 THR A CA 1
ATOM 2203 C C . THR A 1 293 ? -31.454 -2.662 -10.529 1.00 30.00 293 THR A C 1
ATOM 2205 O O . THR A 1 293 ? -32.341 -3.467 -10.241 1.00 30.00 293 THR A O 1
ATOM 2208 N N . ARG A 1 294 ? -30.339 -3.062 -11.151 1.00 29.38 294 ARG A N 1
ATOM 2209 C CA . ARG A 1 294 ? -29.972 -4.480 -11.285 1.00 29.38 294 ARG A CA 1
ATOM 2210 C C . ARG A 1 294 ? -29.397 -4.980 -9.961 1.00 29.38 294 ARG A C 1
ATOM 2212 O O . ARG A 1 294 ? -28.195 -4.932 -9.735 1.00 29.38 294 ARG A O 1
ATOM 2219 N N . THR A 1 295 ? -30.249 -5.519 -9.096 1.00 29.36 295 THR A N 1
ATOM 2220 C CA . THR A 1 295 ? -29.797 -6.405 -8.017 1.00 29.36 295 THR A CA 1
ATOM 2221 C C . THR A 1 295 ? -29.398 -7.746 -8.623 1.00 29.36 295 THR A C 1
ATOM 2223 O O . THR A 1 295 ? -30.257 -8.520 -9.049 1.00 29.36 295 THR A O 1
ATOM 2226 N N . ARG A 1 296 ? -28.096 -8.028 -8.680 1.00 28.86 296 ARG A N 1
ATOM 2227 C CA . ARG A 1 296 ? -27.585 -9.367 -8.977 1.00 28.86 296 ARG A CA 1
ATOM 2228 C C . ARG A 1 296 ? -27.505 -10.121 -7.648 1.00 28.86 296 ARG A C 1
ATOM 2230 O O . ARG A 1 296 ? -26.589 -9.913 -6.867 1.00 28.86 296 ARG A O 1
ATOM 2237 N N . THR A 1 297 ? -28.518 -10.932 -7.360 1.00 30.30 297 THR A N 1
ATOM 2238 C CA . THR A 1 297 ? -28.478 -11.904 -6.262 1.00 30.30 297 THR A CA 1
ATOM 2239 C C . THR A 1 297 ? -27.579 -13.069 -6.662 1.00 30.30 297 THR A C 1
ATOM 2241 O O . THR A 1 297 ? -27.838 -13.707 -7.687 1.00 30.30 297 THR A O 1
ATOM 2244 N N . SER A 1 298 ? -26.571 -13.357 -5.846 1.00 36.81 298 SER A N 1
ATOM 2245 C CA . SER A 1 298 ? -26.091 -14.722 -5.611 1.00 36.81 298 SER A CA 1
ATOM 2246 C C . SER A 1 298 ? -26.708 -15.232 -4.319 1.00 36.81 298 SER A C 1
ATOM 2248 O O . SER A 1 298 ? -26.591 -14.484 -3.321 1.00 36.81 298 SER A O 1
#

Organism: NCBI:txid1714386

Radius of gyration: 22.72 Å; chains: 1; bounding box: 60×44×59 Å

Foldseek 3Di:
DDDDQADEDQPCPVPCPVVCVVPVVQDQQAQAASQHRHGFDAADPQLSRGTHNDPVSVVVQAPPQDPPRRYGYHCYPVNSVVSNVVSPPPLVVVVCQQLVPLQVVLCCCQPPPVNLVLLQVQLPDPPDDAQEEEEAADDECHNQDDPVDDRPDDGSLQSNVVSVVVVCVRSVGQAYEYEYEEAPDDFDDWAASDPRYIYTYDHDAQLPDDCVRPVVDQHLEYEYELADPRCPVHPNVSNLCSSVVRDPDDRHYHYDYSDPVSVVVNVVRCCVSPVDDDCPVPVVPPDPDDDDDPDDDD

InterPro domains:
  IPR002893 Zinc finger, MYND-type [PF01753] (33-62)
  IPR046824 Mitochondrial splicing suppressor 51-like, C-terminal domain [PF20179] (122-270)